Protein AF-A0AA39K7P6-F1 (afdb_monomer)

pLDDT: mean 87.48, std 12.46, range [40.81, 97.88]

Mean predicted aligned error: 7.2 Å

Radius of gyration: 25.95 Å; Cα contacts (8 Å, |Δi|>4): 307; chains: 1; bounding box: 63×30×86 Å

Sequence (281 aa):
MDEHLTAIRGPVTYSQIYHFLRQEYWHHMYLFADTHPLSDAQWKAANRMAVDAYFDVTMSRTSTVAHSAAELEAMMKSLSQAEKMDAPEVAAAVLRSLLFNQFLNYHGQRSARTNRGESVFGDDPDQAQCTLIFKLFSPFLFYAPVVHLDILNKYWVDGLATKDQWVTLIERCTGEWSEHTIYATILLNANVAFLAIPSVDESVERYRGSMTQVLSILSVVSSLGSILVGLLMGRYHRTKKHIPVEDINVYLKSHYSDDSRWGFEWLAIIYSIPYALLMWA

Organism: NCBI:txid47425

Structure (mmCIF, N/CA/C/O backbone):
data_AF-A0AA39K7P6-F1
#
_entry.id   AF-A0AA39K7P6-F1
#
loop_
_atom_site.group_PDB
_atom_site.id
_atom_site.type_symbol
_atom_site.label_atom_id
_atom_site.label_alt_id
_atom_site.label_comp_id
_atom_site.label_asym_id
_atom_site.label_entity_id
_atom_site.label_seq_id
_atom_site.pdbx_PDB_ins_code
_atom_site.Cartn_x
_atom_site.Cartn_y
_atom_site.Cartn_z
_atom_site.occupancy
_atom_site.B_iso_or_equiv
_atom_site.auth_seq_id
_atom_site.auth_comp_id
_atom_site.auth_asym_id
_atom_site.auth_atom_id
_atom_site.pdbx_PDB_model_num
ATOM 1 N N . MET A 1 1 ? -23.335 8.883 7.124 1.00 41.78 1 MET A N 1
ATOM 2 C CA . MET A 1 1 ? -23.811 7.497 6.914 1.00 41.78 1 MET A CA 1
ATOM 3 C C . MET A 1 1 ? -23.466 7.020 5.508 1.00 41.78 1 MET A C 1
ATOM 5 O O . MET A 1 1 ? -22.859 5.967 5.394 1.00 41.78 1 MET A O 1
ATOM 9 N N . ASP A 1 2 ? -23.748 7.815 4.471 1.00 40.81 2 ASP A N 1
ATOM 10 C CA . ASP A 1 2 ? -23.561 7.408 3.067 1.00 40.81 2 ASP A CA 1
ATOM 11 C C . ASP A 1 2 ? -22.123 7.033 2.676 1.00 40.81 2 ASP A C 1
ATOM 13 O O . ASP A 1 2 ? -21.936 6.049 1.973 1.00 40.81 2 ASP A O 1
ATOM 17 N N . GLU A 1 3 ? -21.094 7.719 3.182 1.00 49.06 3 GLU A N 1
ATOM 18 C CA . GLU A 1 3 ? -19.704 7.425 2.793 1.00 49.06 3 GLU A CA 1
ATOM 19 C C . GLU A 1 3 ? -19.212 6.061 3.322 1.00 49.06 3 GLU A C 1
ATOM 21 O O . GLU A 1 3 ? -18.606 5.292 2.581 1.00 49.06 3 GLU A O 1
ATOM 26 N N . HIS A 1 4 ? -19.572 5.686 4.558 1.00 48.06 4 HIS A N 1
ATOM 27 C CA . HIS A 1 4 ? -19.228 4.377 5.138 1.00 48.06 4 HIS A CA 1
ATOM 28 C C . HIS A 1 4 ? -20.056 3.221 4.565 1.00 48.06 4 HIS A C 1
ATOM 30 O O . HIS A 1 4 ? -19.583 2.087 4.536 1.00 48.06 4 HIS A O 1
ATOM 36 N N . LEU A 1 5 ? -21.270 3.495 4.077 1.00 53.09 5 LEU A N 1
ATOM 37 C CA . LEU A 1 5 ? -22.108 2.486 3.426 1.00 53.09 5 LEU A CA 1
ATOM 38 C C . LEU A 1 5 ? -21.586 2.106 2.036 1.00 53.09 5 LEU A C 1
ATOM 40 O O . LEU A 1 5 ? -21.808 0.977 1.617 1.00 53.09 5 LEU A O 1
ATOM 44 N N . THR A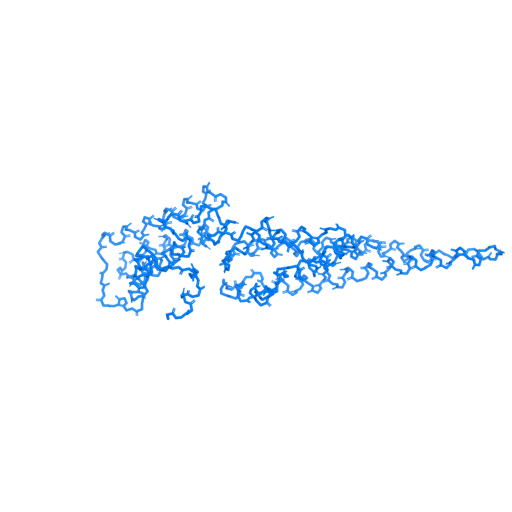 1 6 ? -20.829 2.981 1.359 1.00 57.19 6 THR A N 1
ATOM 45 C CA . THR A 1 6 ? -20.176 2.620 0.083 1.00 57.19 6 THR A CA 1
ATOM 46 C C . THR A 1 6 ? -19.088 1.553 0.229 1.00 57.19 6 THR A C 1
ATOM 48 O O . THR A 1 6 ? -18.762 0.884 -0.750 1.00 57.19 6 THR A O 1
ATOM 51 N N . ALA A 1 7 ? -18.548 1.360 1.440 1.00 61.25 7 ALA A N 1
ATOM 52 C CA . ALA A 1 7 ? -17.561 0.319 1.725 1.00 61.25 7 ALA A CA 1
ATOM 53 C C . ALA A 1 7 ? -18.186 -1.085 1.845 1.00 61.25 7 ALA A C 1
ATOM 55 O O . ALA A 1 7 ? -17.473 -2.086 1.775 1.00 61.25 7 ALA A O 1
ATOM 56 N N . ILE A 1 8 ? -19.510 -1.181 2.010 1.00 70.38 8 ILE A N 1
ATOM 57 C CA . ILE A 1 8 ? -20.233 -2.454 1.987 1.00 70.38 8 ILE A CA 1
ATOM 58 C C . ILE A 1 8 ? -20.860 -2.632 0.606 1.00 70.38 8 ILE A C 1
ATOM 60 O O . ILE A 1 8 ? -21.596 -1.770 0.130 1.00 70.38 8 ILE A O 1
ATOM 64 N N . ARG A 1 9 ? -20.625 -3.787 -0.023 1.00 71.56 9 ARG A N 1
ATOM 65 C CA . ARG A 1 9 ? -21.377 -4.212 -1.209 1.00 71.56 9 ARG A CA 1
ATOM 66 C C . ARG A 1 9 ? -22.286 -5.380 -0.845 1.00 71.56 9 ARG A C 1
ATOM 68 O O . ARG A 1 9 ? -21.902 -6.270 -0.090 1.00 71.56 9 ARG A O 1
ATOM 75 N N . GLY A 1 10 ? -23.482 -5.391 -1.426 1.00 73.44 10 GLY A N 1
ATOM 76 C CA . GLY A 1 10 ? -24.454 -6.465 -1.234 1.00 73.44 10 GLY A CA 1
ATOM 77 C C . GLY A 1 10 ? -25.384 -6.274 -0.025 1.00 73.44 10 GLY A C 1
ATOM 78 O O . GLY A 1 10 ? -25.466 -5.182 0.540 1.00 73.44 10 GLY A O 1
ATOM 79 N N . PRO A 1 11 ? -26.161 -7.313 0.331 1.00 74.94 11 PRO A N 1
ATOM 80 C CA . PRO A 1 11 ? -27.177 -7.222 1.373 1.00 74.94 11 PRO A CA 1
ATOM 81 C C . PRO A 1 11 ? -26.545 -7.089 2.761 1.00 74.94 11 PRO A C 1
ATOM 83 O O . PRO A 1 11 ? -25.721 -7.910 3.168 1.00 74.94 11 PRO A O 1
ATOM 86 N N . VAL A 1 12 ? -26.987 -6.078 3.508 1.00 80.50 12 VAL A N 1
ATOM 87 C CA . VAL A 1 12 ? -26.488 -5.800 4.856 1.00 80.50 12 VAL A CA 1
ATOM 88 C C . VAL A 1 12 ? -26.964 -6.878 5.837 1.00 80.50 12 VAL A C 1
ATOM 90 O O . VAL A 1 12 ? -28.166 -7.098 5.997 1.00 80.50 12 VAL A O 1
ATOM 93 N N . THR A 1 13 ? -26.032 -7.546 6.520 1.00 84.12 13 THR A N 1
ATOM 94 C CA . THR A 1 13 ? -26.349 -8.584 7.520 1.00 84.12 13 THR A CA 1
ATOM 95 C C . THR A 1 13 ? -26.440 -8.016 8.940 1.00 84.12 13 THR A C 1
ATOM 97 O O . THR A 1 13 ? -25.820 -7.004 9.264 1.00 84.12 13 THR A O 1
ATOM 100 N N . TYR A 1 14 ? -27.151 -8.701 9.847 1.00 87.75 14 TYR A N 1
ATOM 101 C CA . TYR A 1 14 ? -27.211 -8.302 11.265 1.00 87.75 14 TYR A CA 1
ATOM 102 C C . TYR A 1 14 ? -25.829 -8.206 11.926 1.00 87.75 14 TYR A C 1
ATOM 104 O O . TYR A 1 14 ? -25.604 -7.332 12.760 1.00 87.75 14 TYR A O 1
ATOM 112 N N . SER A 1 15 ? -24.890 -9.075 11.537 1.00 86.75 15 SER A N 1
ATOM 113 C CA . SER A 1 15 ? -23.510 -9.019 12.027 1.00 86.75 15 SER A CA 1
ATOM 114 C C . SER A 1 15 ? -22.800 -7.742 11.563 1.00 86.75 15 SER A C 1
ATOM 116 O O . SER A 1 15 ? -22.163 -7.078 12.376 1.00 86.75 15 SER A O 1
ATOM 118 N N . GLN A 1 16 ? -22.972 -7.331 10.302 1.00 85.56 16 GLN A N 1
ATOM 119 C CA . GLN A 1 16 ? -22.404 -6.073 9.794 1.00 85.56 16 GLN A CA 1
ATOM 120 C C . GLN A 1 16 ? -22.958 -4.861 10.536 1.00 85.56 16 GLN A C 1
ATOM 122 O O . GLN A 1 16 ? -22.185 -4.000 10.949 1.00 85.56 16 GLN A O 1
ATOM 127 N N . ILE A 1 17 ? -24.274 -4.828 10.767 1.00 88.75 17 ILE A N 1
ATOM 128 C CA . ILE A 1 17 ? -24.920 -3.762 11.546 1.00 88.75 17 ILE A CA 1
ATOM 129 C C . ILE A 1 17 ? -24.341 -3.723 12.960 1.00 88.75 17 ILE A C 1
ATOM 131 O O . ILE A 1 17 ? -24.011 -2.650 13.455 1.00 88.75 17 ILE A O 1
ATOM 135 N N . TYR A 1 18 ? -24.164 -4.881 13.602 1.00 91.19 18 TYR A N 1
ATOM 136 C CA . TYR A 1 18 ? -23.547 -4.960 14.924 1.00 91.19 18 TYR A CA 1
ATOM 137 C C . TYR A 1 18 ? -22.122 -4.384 14.937 1.00 91.19 18 TYR A C 1
ATOM 139 O O . TYR A 1 18 ? -21.810 -3.559 15.795 1.00 91.19 18 TYR A O 1
ATOM 147 N N . HIS A 1 19 ? -21.264 -4.775 13.988 1.00 91.00 19 HIS A N 1
ATOM 148 C CA . HIS A 1 19 ? -19.891 -4.265 13.907 1.00 91.00 19 HIS A CA 1
ATOM 149 C C . HIS A 1 19 ? -19.845 -2.758 13.625 1.00 91.00 19 HIS A C 1
ATOM 151 O O . HIS A 1 19 ? -19.079 -2.048 14.277 1.00 91.00 19 HIS A O 1
ATOM 157 N N . PHE A 1 20 ? -20.709 -2.271 12.731 1.00 90.56 20 PHE A N 1
ATOM 158 C CA . PHE A 1 20 ? -20.852 -0.848 12.431 1.00 90.56 20 PHE A CA 1
ATOM 159 C C . PHE A 1 20 ? -21.287 -0.049 13.664 1.00 90.56 20 PHE A C 1
ATOM 161 O O . PHE A 1 20 ? -20.590 0.868 14.089 1.00 90.56 20 PHE A O 1
ATOM 168 N N . LEU A 1 21 ? -22.390 -0.444 14.310 1.00 93.38 21 LEU A N 1
ATOM 169 C CA . LEU A 1 21 ? -22.898 0.233 15.507 1.00 93.38 21 LEU A CA 1
ATOM 170 C C . LEU A 1 21 ? -21.887 0.206 16.653 1.00 93.38 21 LEU A C 1
ATOM 172 O O . LEU A 1 21 ? -21.771 1.176 17.399 1.00 93.38 21 LEU A O 1
ATOM 176 N N . ARG A 1 22 ? -21.130 -0.886 16.792 1.00 93.94 22 ARG A N 1
ATOM 177 C CA . ARG A 1 22 ? -20.068 -0.981 17.794 1.00 93.94 22 ARG A CA 1
ATOM 178 C C . ARG A 1 22 ? -18.961 0.036 17.527 1.00 93.94 22 ARG A C 1
ATOM 180 O O . ARG A 1 22 ? -18.490 0.657 18.473 1.00 93.94 22 ARG A O 1
ATOM 187 N N . GLN A 1 23 ? -18.544 0.219 16.277 1.00 93.75 23 GLN A N 1
ATOM 188 C CA . GLN A 1 23 ? -17.561 1.242 15.922 1.00 93.75 23 GLN A CA 1
ATOM 189 C C . GLN A 1 23 ? -18.116 2.663 16.108 1.00 93.75 23 GLN A C 1
ATOM 191 O O . GLN A 1 23 ? -17.409 3.516 16.646 1.00 93.75 23 GLN A O 1
ATOM 196 N N . GLU A 1 24 ? -19.370 2.917 15.730 1.00 93.00 24 GLU A N 1
ATOM 197 C CA . GLU A 1 24 ? -20.026 4.219 15.920 1.00 93.00 24 GLU A CA 1
ATOM 198 C C . GLU A 1 24 ? -20.225 4.568 17.401 1.00 93.00 24 GLU A C 1
ATOM 200 O O . GLU A 1 24 ? -20.051 5.721 17.792 1.00 93.00 24 GLU A O 1
ATOM 205 N N . TYR A 1 25 ? -20.482 3.577 18.259 1.00 94.56 25 TYR A N 1
ATOM 206 C CA . TYR A 1 25 ? -20.499 3.772 19.710 1.00 94.56 25 TYR A CA 1
ATOM 207 C C . TYR A 1 25 ? -19.169 4.353 20.213 1.00 94.56 25 TYR A C 1
ATOM 209 O O . TYR A 1 25 ? -19.159 5.359 20.921 1.00 94.56 25 TYR A O 1
ATOM 217 N N . TRP A 1 26 ? -18.034 3.780 19.802 1.00 95.31 26 TRP A N 1
ATOM 218 C CA . TRP A 1 26 ? -16.719 4.304 20.190 1.00 95.31 26 TRP A CA 1
ATOM 219 C C . TRP A 1 26 ? -16.378 5.622 19.498 1.00 95.31 26 TRP A C 1
ATOM 221 O O . TRP A 1 26 ? -15.655 6.436 20.065 1.00 95.31 26 TRP A O 1
ATOM 231 N N . HIS A 1 27 ? -16.928 5.879 18.311 1.00 94.25 27 HIS A N 1
ATOM 232 C CA . HIS A 1 27 ? -16.826 7.196 17.695 1.00 94.25 27 HIS A CA 1
ATOM 233 C C . HIS A 1 27 ? -17.528 8.271 18.527 1.00 94.25 27 HIS A C 1
ATOM 235 O O . HIS A 1 27 ? -16.950 9.328 18.768 1.00 94.25 27 HIS A O 1
ATOM 241 N N . HIS A 1 28 ? -18.729 7.976 19.021 1.00 94.00 28 HIS A N 1
ATOM 242 C CA . HIS A 1 28 ? -19.453 8.859 19.923 1.00 94.00 28 HIS A CA 1
ATOM 243 C C . HIS A 1 28 ? -18.688 9.071 21.239 1.00 94.00 28 HIS A C 1
ATOM 245 O O . HIS A 1 28 ? -18.491 10.213 21.640 1.00 94.00 28 HIS A O 1
ATOM 251 N N . MET A 1 29 ? -18.172 8.002 21.861 1.00 93.75 29 MET A N 1
ATOM 252 C CA . MET A 1 29 ? -17.339 8.112 23.072 1.00 93.75 29 MET A CA 1
ATOM 253 C C . MET A 1 29 ? -16.081 8.959 22.849 1.00 93.75 29 MET A C 1
ATOM 255 O O . MET A 1 29 ? -15.679 9.695 23.738 1.00 93.75 29 MET A O 1
ATOM 259 N N . TYR A 1 30 ? -15.477 8.898 21.660 1.00 93.88 30 TYR A N 1
ATOM 260 C CA . TYR A 1 30 ? -14.336 9.743 21.311 1.00 93.88 30 TYR A CA 1
ATOM 261 C C . TYR A 1 30 ? -14.714 11.229 21.213 1.00 93.88 30 TYR A C 1
ATOM 263 O O . TYR A 1 30 ? -13.969 12.081 21.685 1.00 93.88 30 TYR A O 1
ATOM 271 N N . LEU A 1 31 ? -15.866 11.549 20.613 1.00 93.06 31 LEU A N 1
ATOM 272 C CA . LEU A 1 31 ? -16.323 12.933 20.439 1.00 93.06 31 LEU A CA 1
ATOM 273 C C . LEU A 1 31 ? -16.873 13.562 21.729 1.00 93.06 31 LEU A C 1
ATOM 275 O O . LEU A 1 31 ? -16.815 14.778 21.881 1.00 93.06 31 LEU A O 1
ATOM 279 N N . PHE A 1 32 ? -17.418 12.749 22.638 1.00 91.88 32 PHE A N 1
ATOM 280 C CA . PHE A 1 32 ? -18.106 13.196 23.855 1.00 91.88 32 PHE A CA 1
ATOM 281 C C . PHE A 1 32 ? -17.535 12.534 25.116 1.00 91.88 32 PHE A C 1
ATOM 283 O O . PHE A 1 32 ? -18.279 12.128 26.011 1.00 91.88 32 PHE A O 1
ATOM 290 N N . ALA A 1 33 ? -16.212 12.415 25.187 1.00 85.75 33 ALA A N 1
ATOM 291 C CA . ALA A 1 33 ? -15.498 11.691 26.237 1.00 85.75 33 ALA A CA 1
ATOM 292 C C . ALA A 1 33 ? -15.812 12.178 27.663 1.00 85.75 33 ALA A C 1
ATOM 294 O O . ALA A 1 33 ? -15.990 11.359 28.563 1.00 85.75 33 ALA A O 1
ATOM 295 N N . ASP A 1 34 ? -16.021 13.487 27.839 1.00 81.62 34 ASP A N 1
ATOM 296 C CA . ASP A 1 34 ? -16.348 14.121 29.129 1.00 81.62 34 ASP A CA 1
ATOM 297 C C . ASP A 1 34 ? -17.629 13.583 29.785 1.00 81.62 34 ASP A C 1
ATOM 299 O O . ASP A 1 34 ? -17.896 13.830 30.961 1.00 81.62 34 ASP A O 1
ATOM 303 N N . THR A 1 35 ? -18.465 12.880 29.021 1.00 80.62 35 THR A N 1
ATOM 304 C CA . THR A 1 35 ? -19.775 12.426 29.489 1.00 80.62 35 THR A CA 1
ATOM 305 C C . THR A 1 35 ? -19.778 10.995 30.028 1.00 80.62 35 THR A C 1
ATOM 307 O O . THR A 1 35 ? -20.745 10.620 30.689 1.00 80.62 35 THR A O 1
ATOM 310 N N . HIS A 1 36 ? -18.732 10.195 29.771 1.00 82.12 36 HIS A N 1
ATOM 311 C CA . HIS A 1 36 ? -18.730 8.759 30.081 1.00 82.12 36 HIS A CA 1
ATOM 312 C C . HIS A 1 36 ? -17.342 8.249 30.517 1.00 82.12 36 HIS A C 1
ATOM 314 O O . HIS A 1 36 ? -16.507 7.952 29.659 1.00 82.12 36 HIS A O 1
ATOM 320 N N . PRO A 1 37 ? -17.094 8.059 31.828 1.00 88.12 37 PRO A N 1
ATOM 321 C CA . PRO A 1 37 ? -15.894 7.367 32.286 1.00 88.12 37 PRO A CA 1
ATOM 322 C C . PRO A 1 37 ? -15.921 5.895 31.851 1.00 88.12 37 PRO A C 1
ATOM 324 O O . PRO A 1 37 ? -16.985 5.269 31.774 1.00 88.12 37 PRO A O 1
ATOM 327 N N . LEU A 1 38 ? -14.746 5.326 31.581 1.00 92.94 38 LEU A N 1
ATOM 328 C CA . LEU A 1 38 ? -14.627 3.920 31.197 1.00 92.94 38 LEU A CA 1
ATOM 329 C C . LEU A 1 38 ? -14.480 3.024 32.424 1.00 92.94 38 LEU A C 1
ATOM 331 O O . LEU A 1 38 ? -13.721 3.301 33.345 1.00 92.94 38 LEU A O 1
ATOM 335 N N . SER A 1 39 ? -15.180 1.895 32.400 1.00 93.94 39 SER A N 1
ATOM 336 C CA . SER A 1 39 ? -14.983 0.820 33.374 1.00 93.94 39 SER A CA 1
ATOM 337 C C . SER A 1 39 ? -13.641 0.107 33.173 1.00 93.94 39 SER A C 1
ATOM 339 O O . SER A 1 39 ? -13.141 0.006 32.049 1.00 93.94 39 SER A O 1
ATOM 341 N N . ASP A 1 40 ? -13.117 -0.519 34.230 1.00 94.56 40 ASP A N 1
ATOM 342 C CA . ASP A 1 40 ? -11.907 -1.361 34.172 1.00 94.56 40 ASP A CA 1
ATOM 343 C C . ASP A 1 40 ? -11.987 -2.436 33.075 1.00 94.56 40 ASP A C 1
ATOM 345 O O . ASP A 1 40 ? -11.008 -2.765 32.402 1.00 94.56 40 ASP A O 1
ATOM 349 N N . ALA A 1 41 ? -13.185 -2.987 32.854 1.00 95.44 41 ALA A N 1
ATOM 350 C CA . ALA A 1 41 ? -13.423 -3.973 31.808 1.00 95.44 41 ALA A CA 1
ATOM 351 C C . ALA A 1 41 ? -13.237 -3.382 30.399 1.00 95.44 41 ALA A C 1
ATOM 353 O O . ALA A 1 41 ? -12.713 -4.065 29.515 1.00 95.44 41 ALA A O 1
ATOM 354 N N . GLN A 1 42 ? -13.638 -2.126 30.184 1.00 94.75 42 GLN A N 1
ATOM 355 C CA . GLN A 1 42 ? -13.460 -1.422 28.913 1.00 94.75 42 GLN A CA 1
ATOM 356 C C . GLN A 1 42 ? -11.993 -1.060 28.672 1.00 94.75 42 GLN A C 1
ATOM 358 O O . GLN A 1 42 ? -11.492 -1.319 27.577 1.00 94.75 42 GLN A O 1
ATOM 363 N N . TRP A 1 43 ? -11.281 -0.568 29.691 1.00 96.25 43 TRP 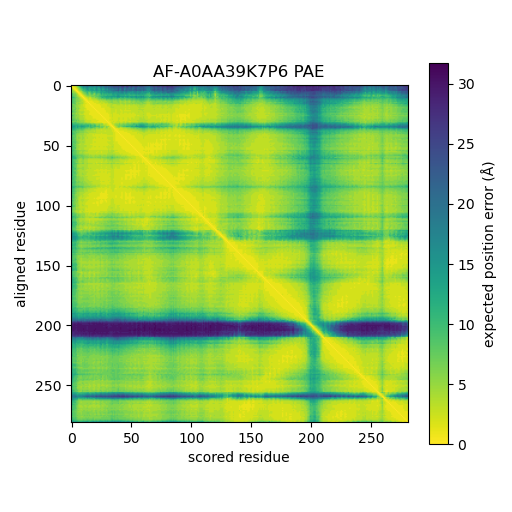A N 1
ATOM 364 C CA . TRP A 1 43 ? -9.833 -0.336 29.616 1.00 96.25 43 TRP A CA 1
ATOM 365 C C . TRP A 1 43 ? -9.070 -1.615 29.271 1.00 96.25 43 TRP A C 1
ATOM 367 O O . TRP A 1 43 ? -8.271 -1.650 28.330 1.00 96.25 43 TRP A O 1
ATOM 377 N N . LYS A 1 44 ? -9.387 -2.720 29.954 1.00 96.19 44 LYS A N 1
ATOM 378 C CA . LYS A 1 44 ? -8.801 -4.033 29.662 1.00 96.19 44 LYS A CA 1
ATOM 379 C C . LYS A 1 44 ? -9.109 -4.505 28.239 1.00 96.19 44 LYS A C 1
ATOM 381 O O . LYS A 1 44 ? -8.244 -5.098 27.595 1.00 96.19 44 LYS A O 1
ATOM 386 N N . ALA A 1 45 ? -10.319 -4.256 27.738 1.00 94.62 45 ALA A N 1
ATOM 387 C CA . ALA A 1 45 ? -10.696 -4.607 26.372 1.00 94.62 45 ALA A CA 1
ATOM 388 C C . ALA A 1 45 ? -9.927 -3.783 25.323 1.00 94.62 45 ALA A C 1
ATOM 390 O O . ALA A 1 45 ? -9.488 -4.358 24.327 1.00 94.62 45 ALA A O 1
ATOM 391 N N . ALA A 1 46 ? -9.724 -2.481 25.556 1.00 96.12 46 ALA A N 1
ATOM 392 C CA . ALA A 1 46 ? -8.920 -1.614 24.690 1.00 96.12 46 ALA A CA 1
ATOM 393 C C . ALA A 1 46 ? -7.465 -2.092 24.610 1.00 96.12 46 ALA A C 1
ATOM 395 O O . ALA A 1 46 ? -6.954 -2.343 23.517 1.00 96.12 46 ALA A O 1
ATOM 396 N N . ASN A 1 47 ? -6.837 -2.306 25.771 1.00 96.75 47 ASN A N 1
ATOM 397 C CA . ASN A 1 47 ? -5.472 -2.822 25.867 1.00 96.75 47 ASN A CA 1
ATOM 398 C C . ASN A 1 47 ? -5.328 -4.180 25.166 1.00 96.75 47 ASN A C 1
ATOM 400 O O . 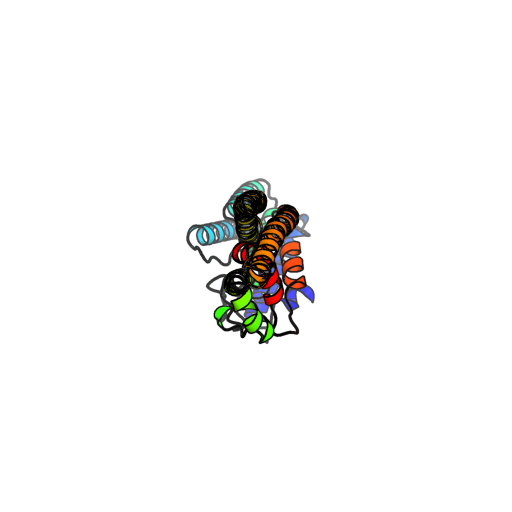ASN A 1 47 ? -4.414 -4.371 24.367 1.00 96.75 47 ASN A O 1
ATOM 404 N N . ARG A 1 48 ? -6.261 -5.112 25.407 1.00 96.81 48 ARG A N 1
ATOM 405 C CA . ARG A 1 48 ? -6.248 -6.427 24.755 1.00 96.81 48 ARG A CA 1
ATOM 406 C C . ARG A 1 48 ? -6.342 -6.316 23.234 1.00 96.81 48 ARG A C 1
ATOM 408 O O . ARG A 1 48 ? -5.570 -6.967 22.548 1.00 96.81 48 ARG A O 1
ATOM 415 N N . MET A 1 49 ? -7.249 -5.492 22.710 1.00 96.81 49 MET A N 1
ATOM 416 C CA . MET A 1 49 ? -7.426 -5.354 21.261 1.00 96.81 49 MET A CA 1
ATOM 417 C C . MET A 1 49 ? -6.182 -4.775 20.578 1.00 96.81 49 MET A C 1
ATOM 419 O O . MET A 1 49 ? -5.816 -5.233 19.499 1.00 96.81 49 MET A O 1
ATOM 423 N N . ALA A 1 50 ? -5.512 -3.808 21.212 1.00 97.56 50 ALA A N 1
ATOM 424 C CA . ALA A 1 50 ? -4.257 -3.259 20.703 1.00 97.56 50 ALA A CA 1
ATOM 425 C C . ALA A 1 50 ? -3.128 -4.307 20.703 1.00 97.56 50 ALA A C 1
ATOM 427 O O . ALA A 1 50 ? -2.399 -4.421 19.719 1.00 97.56 50 ALA A O 1
ATOM 428 N N . VAL A 1 51 ? -3.025 -5.109 21.769 1.00 97.62 51 VAL A N 1
ATOM 429 C CA . VAL A 1 51 ? -2.058 -6.216 21.866 1.00 97.62 51 VAL A CA 1
ATOM 430 C C . VAL A 1 51 ? -2.329 -7.286 20.808 1.00 97.62 51 VAL A C 1
ATOM 432 O O . VAL A 1 51 ? -1.403 -7.689 20.108 1.00 97.62 51 VAL A O 1
ATOM 435 N N . ASP A 1 52 ? -3.583 -7.716 20.655 1.00 96.31 52 ASP A N 1
ATOM 436 C CA . ASP A 1 52 ? -3.977 -8.723 19.664 1.00 96.31 52 ASP A CA 1
ATOM 437 C C . ASP A 1 52 ? -3.644 -8.238 18.238 1.00 96.31 52 ASP A C 1
ATOM 439 O O . ASP A 1 52 ? -3.066 -8.985 17.449 1.00 96.31 52 ASP A O 1
ATOM 443 N N . ALA A 1 53 ? -3.918 -6.964 17.927 1.00 96.62 53 ALA A N 1
ATOM 444 C CA . ALA A 1 53 ? -3.564 -6.357 16.643 1.00 96.62 53 ALA A CA 1
ATOM 445 C C . ALA A 1 53 ? -2.041 -6.291 16.420 1.00 96.62 53 ALA A C 1
ATOM 447 O O . ALA A 1 53 ? -1.565 -6.590 15.327 1.00 96.62 53 ALA A O 1
ATOM 448 N N . TYR A 1 54 ? -1.263 -5.930 17.447 1.00 97.31 54 TYR A N 1
ATOM 449 C CA . TYR A 1 54 ? 0.202 -5.904 17.367 1.00 97.31 54 TYR A CA 1
ATOM 450 C C . TYR A 1 54 ? 0.778 -7.296 17.092 1.00 97.31 54 TYR A C 1
ATOM 452 O O . TYR A 1 54 ? 1.659 -7.460 16.242 1.00 97.31 54 TYR A O 1
ATOM 460 N N . PHE A 1 55 ? 0.266 -8.315 17.784 1.00 96.19 55 PHE A N 1
ATOM 461 C CA . PHE A 1 55 ? 0.669 -9.696 17.545 1.00 96.19 55 PHE A CA 1
ATOM 462 C C . PHE A 1 55 ? 0.300 -10.162 16.139 1.00 96.19 55 PHE A C 1
ATOM 464 O O . PHE A 1 55 ? 1.128 -10.794 15.492 1.00 96.19 55 PHE A O 1
ATOM 471 N N . ASP A 1 56 ? -0.886 -9.818 15.635 1.00 94.88 56 ASP A N 1
ATOM 472 C CA . ASP A 1 56 ? -1.270 -10.177 14.269 1.00 94.88 56 ASP A CA 1
ATOM 473 C C . ASP A 1 56 ? -0.313 -9.567 13.232 1.00 94.88 56 ASP A C 1
ATOM 475 O O . ASP A 1 56 ? 0.233 -10.290 12.403 1.00 94.88 56 ASP A O 1
ATOM 479 N N . VAL A 1 57 ? 0.002 -8.271 13.335 1.00 93.94 57 VAL A N 1
ATOM 480 C CA . VAL A 1 57 ? 0.937 -7.597 12.410 1.00 93.94 57 VAL A CA 1
ATOM 481 C C . VAL A 1 57 ? 2.349 -8.183 12.477 1.00 93.94 57 VAL A C 1
ATOM 483 O O . VAL A 1 57 ? 3.024 -8.301 11.455 1.00 93.94 57 VAL A O 1
ATOM 486 N N . THR A 1 58 ? 2.824 -8.548 13.668 1.00 94.50 58 THR A N 1
ATOM 487 C CA . THR A 1 58 ? 4.190 -9.072 13.843 1.00 94.50 58 THR A CA 1
ATOM 488 C C . THR A 1 58 ? 4.325 -10.545 13.463 1.00 94.50 58 THR A C 1
ATOM 490 O O . THR A 1 58 ? 5.390 -10.958 13.004 1.00 94.50 58 THR A O 1
ATOM 493 N N . MET A 1 59 ? 3.263 -11.337 13.626 1.00 94.75 59 MET A N 1
ATOM 494 C CA . MET A 1 59 ? 3.277 -12.779 13.364 1.00 94.75 59 MET A CA 1
ATOM 495 C C . MET A 1 59 ? 2.771 -13.136 11.962 1.00 94.75 59 MET A C 1
ATOM 497 O O . MET A 1 59 ? 3.147 -14.182 11.428 1.00 94.75 59 MET A O 1
ATOM 501 N N . SER A 1 60 ? 1.949 -12.284 11.344 1.00 92.19 60 SER A N 1
ATOM 502 C CA . SER A 1 60 ? 1.335 -12.525 10.038 1.00 92.19 60 SER A CA 1
ATOM 503 C C . SER A 1 60 ? 1.827 -11.536 8.984 1.00 92.19 60 SER A C 1
ATOM 505 O O . SER A 1 60 ? 1.561 -10.337 9.036 1.00 92.19 60 SER A O 1
ATOM 507 N N . ARG A 1 61 ? 2.476 -12.056 7.934 1.00 86.50 61 ARG A N 1
ATOM 508 C CA . ARG A 1 61 ? 2.903 -11.253 6.768 1.00 86.50 61 ARG A CA 1
ATOM 509 C C . ARG A 1 61 ? 1.731 -10.647 5.993 1.00 86.50 61 ARG A C 1
ATOM 511 O O . ARG A 1 61 ? 1.910 -9.684 5.253 1.00 86.50 61 ARG A O 1
ATOM 518 N N . THR A 1 62 ? 0.552 -11.240 6.131 1.00 88.56 62 THR A N 1
ATOM 519 C CA . THR A 1 62 ? -0.659 -10.910 5.377 1.00 88.56 62 THR A CA 1
ATOM 520 C C . THR A 1 62 ? -1.761 -10.346 6.270 1.00 88.56 62 THR A C 1
ATOM 522 O O . THR A 1 62 ? -2.926 -10.369 5.869 1.00 88.56 62 THR A O 1
ATOM 525 N N . SER A 1 63 ? -1.396 -9.844 7.458 1.00 92.50 63 SER A N 1
ATOM 526 C CA . SER A 1 63 ? -2.314 -9.207 8.406 1.00 92.50 63 SER A CA 1
ATOM 527 C C . SER A 1 63 ? -3.214 -8.180 7.717 1.00 92.50 63 SER A C 1
ATOM 529 O O . SER A 1 63 ? -2.773 -7.404 6.861 1.00 92.50 63 SER A O 1
ATOM 531 N N . THR A 1 64 ? -4.488 -8.182 8.102 1.00 92.06 64 THR A N 1
ATOM 532 C CA . THR A 1 64 ? -5.502 -7.236 7.621 1.00 92.06 64 THR A CA 1
ATOM 533 C C . THR A 1 64 ? -5.549 -5.948 8.449 1.00 92.06 64 THR A C 1
ATOM 535 O O . THR A 1 64 ? -6.320 -5.037 8.132 1.00 92.06 64 THR A O 1
ATOM 538 N N . VAL A 1 65 ? -4.747 -5.856 9.515 1.00 93.06 65 VAL A N 1
ATOM 539 C CA . VAL A 1 65 ? -4.661 -4.677 10.380 1.00 93.06 65 VAL A CA 1
ATOM 540 C C . VAL A 1 65 ? -4.046 -3.512 9.599 1.00 93.06 65 VAL A C 1
ATOM 542 O O . VAL A 1 65 ? -3.005 -3.641 8.960 1.00 93.06 65 VAL A O 1
ATOM 545 N N . ALA A 1 66 ? -4.706 -2.351 9.636 1.00 89.38 66 ALA A N 1
ATOM 546 C CA . ALA A 1 66 ? -4.303 -1.182 8.847 1.00 89.38 66 ALA A CA 1
ATOM 547 C C . ALA A 1 66 ? -3.109 -0.398 9.423 1.00 89.38 66 ALA A C 1
ATOM 549 O O . ALA A 1 66 ? -2.550 0.447 8.723 1.00 89.38 66 ALA A O 1
ATOM 550 N N . HIS A 1 67 ? -2.740 -0.668 10.676 1.00 90.75 67 HIS A N 1
ATOM 551 C CA . HIS A 1 67 ? -1.696 0.043 11.417 1.00 90.75 67 HIS A CA 1
ATOM 552 C C . HIS A 1 67 ? -0.377 -0.717 11.394 1.00 90.75 67 HIS A C 1
ATOM 554 O O . HIS A 1 67 ? -0.356 -1.945 11.481 1.00 90.75 67 HIS A O 1
ATOM 560 N N . SER A 1 68 ? 0.722 0.027 11.346 1.00 90.69 68 SER A N 1
ATOM 561 C CA . SER A 1 68 ? 2.065 -0.528 11.505 1.00 90.69 68 SER A CA 1
ATOM 562 C C . SER A 1 68 ? 2.302 -1.044 12.928 1.00 90.69 68 SER A C 1
ATOM 564 O O . SER A 1 68 ? 1.683 -0.586 13.892 1.00 90.69 68 SER A O 1
ATOM 566 N N . ALA A 1 69 ? 3.278 -1.941 13.097 1.00 93.00 69 ALA A N 1
ATOM 567 C CA . ALA A 1 69 ? 3.699 -2.390 14.427 1.00 93.00 69 ALA A CA 1
ATOM 568 C C . ALA A 1 69 ? 4.150 -1.215 15.320 1.00 93.00 69 ALA A C 1
ATOM 570 O O . ALA A 1 69 ? 3.870 -1.207 16.517 1.00 93.00 69 ALA A O 1
ATOM 571 N N . ALA A 1 70 ? 4.794 -0.199 14.733 1.00 92.94 70 ALA A N 1
ATOM 572 C CA . ALA A 1 70 ? 5.231 1.001 15.444 1.00 92.94 70 ALA A CA 1
ATOM 573 C C . ALA A 1 70 ? 4.050 1.887 15.884 1.00 92.94 70 ALA A C 1
ATOM 575 O O . ALA A 1 70 ? 4.045 2.395 17.006 1.00 92.94 70 ALA A O 1
ATOM 576 N N . GLU A 1 71 ? 3.034 2.054 15.030 1.00 93.38 71 GLU A N 1
ATOM 577 C CA . GLU A 1 71 ? 1.802 2.776 15.378 1.00 93.38 71 GLU A CA 1
ATOM 578 C C . GLU A 1 71 ? 1.038 2.044 16.488 1.00 93.38 71 GLU A C 1
ATOM 580 O O . GLU A 1 71 ? 0.597 2.683 17.441 1.00 93.38 71 GLU A O 1
ATOM 585 N N . LEU A 1 72 ? 0.950 0.713 16.432 1.00 96.25 72 LEU A N 1
ATOM 586 C CA . LEU A 1 72 ? 0.305 -0.096 17.472 1.00 96.25 72 LEU A CA 1
ATOM 587 C C . LEU A 1 72 ? 1.060 -0.036 18.807 1.00 96.25 72 LEU A C 1
ATOM 589 O O . LEU A 1 72 ? 0.435 0.110 19.856 1.00 96.25 72 LEU A O 1
ATOM 593 N N . GLU A 1 73 ? 2.394 -0.062 18.789 1.00 96.75 73 GLU A N 1
ATOM 594 C CA . GLU A 1 73 ? 3.203 0.122 19.999 1.00 96.75 73 GLU A CA 1
ATOM 595 C C . GLU A 1 73 ? 2.986 1.518 20.612 1.00 96.75 73 GLU A C 1
ATOM 597 O O . GLU A 1 73 ? 2.862 1.658 21.834 1.00 96.75 73 GLU A O 1
ATOM 602 N N . ALA A 1 74 ? 2.890 2.557 19.775 1.00 96.62 74 ALA A N 1
ATOM 603 C CA . ALA A 1 74 ? 2.550 3.903 20.223 1.00 96.62 74 ALA A CA 1
ATOM 604 C C . ALA A 1 74 ? 1.135 3.957 20.826 1.00 96.62 74 ALA A C 1
ATOM 606 O O . ALA A 1 74 ? 0.968 4.502 21.915 1.00 96.62 74 ALA A O 1
ATOM 607 N N . MET A 1 75 ? 0.142 3.323 20.189 1.00 97.06 75 MET A N 1
ATOM 608 C CA . MET A 1 75 ? -1.222 3.217 20.723 1.00 97.06 75 MET A CA 1
ATOM 609 C C . MET A 1 75 ? -1.250 2.518 22.088 1.00 97.06 75 MET A C 1
ATOM 611 O O . MET A 1 75 ? -1.899 3.013 23.005 1.00 97.06 75 MET A O 1
ATOM 615 N N . MET A 1 76 ? -0.518 1.414 22.264 1.00 97.88 76 MET A N 1
ATOM 616 C CA . MET A 1 76 ? -0.424 0.697 23.545 1.00 97.88 76 MET A CA 1
ATOM 617 C C . MET A 1 76 ? 0.192 1.561 24.655 1.00 97.88 76 MET A C 1
ATOM 619 O O . MET A 1 76 ? -0.296 1.568 25.790 1.00 97.88 76 MET A O 1
ATOM 623 N N . LYS A 1 77 ? 1.245 2.326 24.336 1.00 97.69 77 LYS A N 1
ATOM 624 C CA . LYS A 1 77 ? 1.854 3.285 25.273 1.00 97.69 77 LYS A CA 1
ATOM 625 C C . LYS A 1 77 ? 0.868 4.393 25.648 1.00 97.69 77 LYS A C 1
ATOM 627 O O . LYS A 1 77 ? 0.735 4.707 26.830 1.00 97.69 77 LYS A O 1
ATOM 632 N N . SER A 1 78 ? 0.148 4.941 24.669 1.00 97.44 78 SER A N 1
ATOM 633 C CA . SER A 1 78 ? -0.887 5.954 24.892 1.00 97.44 78 SER A CA 1
ATOM 634 C C . SER A 1 78 ? -2.032 5.428 25.757 1.00 97.44 78 SER A C 1
ATOM 636 O O . SER A 1 78 ? -2.423 6.115 26.694 1.00 97.44 78 SER A O 1
ATOM 638 N N . LEU A 1 79 ? -2.515 4.205 25.515 1.00 97.50 79 LEU A N 1
ATOM 639 C CA . LEU A 1 79 ? -3.544 3.558 26.340 1.00 97.50 79 LEU A CA 1
ATOM 640 C C . LEU A 1 79 ? -3.098 3.411 27.798 1.00 97.50 79 LEU A C 1
ATOM 642 O O . LEU A 1 79 ? -3.831 3.793 28.703 1.00 97.50 79 LEU A O 1
ATOM 646 N N . SER A 1 80 ? -1.869 2.938 28.021 1.00 96.31 80 SER A N 1
ATOM 647 C CA . SER A 1 80 ? -1.314 2.749 29.370 1.00 96.31 80 SER A CA 1
ATOM 648 C C . SER A 1 80 ? -1.206 4.057 30.160 1.00 96.31 80 SER A C 1
ATOM 650 O O . SER A 1 80 ? -1.295 4.061 31.388 1.00 96.31 80 SER A O 1
ATOM 652 N N . GLN A 1 81 ? -0.952 5.173 29.473 1.00 96.81 81 GLN A N 1
ATOM 653 C CA . GLN A 1 81 ? -0.908 6.495 30.093 1.00 96.81 81 GLN A CA 1
ATOM 654 C C . GLN A 1 81 ? -2.317 7.056 30.317 1.00 96.81 81 GLN A C 1
ATOM 656 O O . GLN A 1 81 ? -2.584 7.616 31.378 1.00 96.81 81 GLN A O 1
ATOM 661 N N . ALA A 1 82 ? -3.209 6.876 29.344 1.00 95.31 82 ALA A N 1
ATOM 662 C CA . ALA A 1 82 ? -4.587 7.342 29.402 1.00 95.31 82 ALA A CA 1
ATOM 663 C C . ALA A 1 82 ? -5.386 6.663 30.521 1.00 95.31 82 ALA A C 1
ATOM 665 O O . ALA A 1 82 ? -6.140 7.336 31.210 1.00 95.31 82 ALA A O 1
ATOM 666 N N . GLU A 1 83 ? -5.148 5.375 30.773 1.00 95.44 83 GLU A N 1
ATOM 667 C CA . GLU A 1 83 ? -5.769 4.634 31.879 1.00 95.44 83 GLU A CA 1
ATOM 668 C C . GLU A 1 83 ? -5.407 5.236 33.248 1.00 95.44 83 GLU A C 1
ATOM 670 O O . GLU A 1 83 ? -6.249 5.340 34.132 1.00 95.44 83 GLU A O 1
ATOM 675 N N . LYS A 1 84 ? -4.167 5.716 33.422 1.00 95.12 84 LYS A N 1
ATOM 676 C CA . LYS A 1 84 ? -3.723 6.362 34.674 1.00 95.12 84 LYS A CA 1
ATOM 677 C C . LYS A 1 84 ? -4.296 7.761 34.865 1.00 95.12 84 LYS A C 1
ATOM 679 O O . LYS A 1 84 ? -4.398 8.227 35.995 1.00 95.12 84 LYS A O 1
ATOM 684 N N . MET A 1 85 ? -4.557 8.453 33.760 1.00 93.62 85 MET A N 1
ATOM 685 C CA . MET A 1 85 ? -5.060 9.826 33.745 1.00 93.62 85 MET A CA 1
ATOM 686 C C . MET A 1 85 ? -6.587 9.889 33.648 1.00 93.62 85 MET A C 1
ATOM 688 O O . MET A 1 85 ? -7.123 10.989 33.675 1.00 93.62 85 MET A O 1
ATOM 692 N N . ASP A 1 86 ? -7.249 8.734 33.531 1.00 91.50 86 ASP A N 1
ATOM 693 C CA . ASP A 1 86 ? -8.672 8.598 33.216 1.00 91.50 86 ASP A CA 1
ATOM 694 C C . ASP A 1 86 ? -9.078 9.445 31.996 1.00 91.50 86 ASP A C 1
ATOM 696 O O . ASP A 1 86 ? -9.938 10.316 32.070 1.00 91.50 86 ASP A O 1
ATOM 700 N N . ALA A 1 87 ? -8.393 9.207 30.871 1.00 94.12 87 ALA A N 1
ATOM 701 C CA . ALA A 1 87 ? -8.594 9.898 29.592 1.00 94.12 87 ALA A CA 1
ATOM 702 C C . ALA A 1 87 ? -9.326 8.986 28.577 1.00 94.12 87 ALA A C 1
ATOM 704 O O . ALA A 1 87 ? -8.686 8.380 27.700 1.00 94.12 87 ALA A O 1
ATOM 705 N N . PRO A 1 88 ? -10.656 8.803 28.711 1.00 94.88 88 PRO A N 1
ATOM 706 C CA . PRO A 1 88 ? -11.429 7.822 27.949 1.00 94.88 88 PRO A CA 1
ATOM 707 C C . PRO A 1 88 ? -11.444 8.076 26.433 1.00 94.88 88 PRO A C 1
ATOM 709 O O . PRO A 1 88 ? -11.582 7.126 25.655 1.00 94.88 88 PRO A O 1
ATOM 712 N N . GLU A 1 89 ? -11.223 9.315 25.987 1.00 95.06 89 GLU A N 1
ATOM 713 C CA . GLU A 1 89 ? -11.106 9.695 24.577 1.00 95.06 89 GLU A CA 1
ATOM 714 C C . GLU A 1 89 ? -10.000 8.920 23.854 1.00 95.06 89 GLU A C 1
ATOM 716 O O . GLU A 1 89 ? -10.166 8.536 22.695 1.00 95.06 89 GLU A O 1
ATOM 721 N N . VAL A 1 90 ? -8.885 8.628 24.531 1.00 95.44 90 VAL A N 1
ATOM 722 C CA . VAL A 1 90 ? -7.750 7.920 23.925 1.00 95.44 90 VAL A CA 1
ATOM 723 C C . VAL A 1 90 ? -8.118 6.462 23.666 1.00 95.44 90 VAL A C 1
ATOM 725 O O . VAL A 1 90 ? -7.889 5.946 22.570 1.00 95.44 90 VAL A O 1
ATOM 728 N N . ALA A 1 91 ? -8.740 5.798 24.644 1.00 95.94 91 ALA A N 1
ATOM 729 C CA . ALA A 1 91 ? -9.227 4.433 24.470 1.00 95.94 91 ALA A CA 1
ATOM 730 C C . ALA A 1 91 ? -10.321 4.346 23.409 1.00 95.94 91 ALA A C 1
ATOM 732 O O . ALA A 1 91 ? -10.289 3.442 22.570 1.00 95.94 91 ALA A O 1
ATOM 733 N N . ALA A 1 92 ? -11.242 5.309 23.396 1.00 95.81 92 ALA A N 1
ATOM 734 C CA . ALA A 1 92 ? -12.280 5.389 22.384 1.00 95.81 92 ALA A CA 1
ATOM 735 C C . ALA A 1 92 ? -11.699 5.581 20.975 1.00 95.81 92 ALA A C 1
ATOM 737 O O . ALA A 1 92 ? -12.131 4.897 20.048 1.00 95.81 92 ALA A O 1
ATOM 738 N N . ALA A 1 93 ? -10.676 6.427 20.809 1.00 95.00 93 ALA A N 1
ATOM 739 C CA . ALA A 1 93 ? -9.993 6.623 19.531 1.00 95.00 93 ALA A CA 1
ATOM 740 C C . ALA A 1 93 ? -9.337 5.331 19.016 1.00 95.00 93 ALA A C 1
ATOM 742 O O . ALA A 1 93 ? -9.518 4.969 17.848 1.00 95.00 93 ALA A O 1
ATOM 743 N N . VAL A 1 94 ? -8.611 4.615 19.884 1.00 95.88 94 VAL A N 1
ATOM 744 C CA . VAL A 1 94 ? -7.949 3.350 19.523 1.00 95.88 94 VAL A CA 1
ATOM 745 C C . VAL A 1 94 ? -8.981 2.279 19.174 1.00 95.88 94 VAL A C 1
ATOM 747 O O . VAL A 1 94 ? -8.893 1.663 18.111 1.00 95.88 94 VAL A O 1
ATOM 750 N N . LEU A 1 95 ? -10.001 2.093 20.017 1.00 96.19 95 LEU A N 1
ATOM 751 C CA . LEU A 1 95 ? -11.062 1.116 19.774 1.00 96.19 95 LEU A CA 1
ATOM 752 C C . LEU A 1 95 ? -11.841 1.429 18.499 1.00 96.19 95 LEU A C 1
ATOM 754 O O . LEU A 1 95 ? -12.060 0.523 17.700 1.00 96.19 95 LEU A O 1
ATOM 758 N N . ARG A 1 96 ? -12.208 2.694 18.265 1.00 94.94 96 ARG A N 1
ATOM 759 C CA . ARG A 1 96 ? -12.860 3.127 17.022 1.00 94.94 96 ARG A CA 1
ATOM 760 C C . ARG A 1 96 ? -12.027 2.731 15.810 1.00 94.94 96 ARG A C 1
ATOM 762 O O . ARG A 1 96 ? -12.563 2.156 14.871 1.00 94.94 96 ARG A O 1
ATOM 769 N N . SER A 1 97 ? -10.728 3.017 15.844 1.00 93.44 97 SER A N 1
ATOM 770 C CA . SER A 1 97 ? -9.807 2.746 14.741 1.00 93.44 97 SER A CA 1
ATOM 771 C C . SER A 1 97 ? -9.686 1.247 14.432 1.00 93.44 97 SER A C 1
ATOM 773 O O . SER A 1 97 ? -9.849 0.827 13.285 1.00 93.44 97 SER A O 1
ATOM 775 N N . LEU A 1 98 ? -9.472 0.416 15.458 1.00 95.62 98 LEU A N 1
ATOM 776 C CA . LEU A 1 98 ? -9.330 -1.035 15.295 1.00 95.62 98 LEU A CA 1
ATOM 777 C C . LEU A 1 98 ? -10.655 -1.710 14.914 1.00 95.62 98 LEU A C 1
ATOM 779 O O . LEU A 1 98 ? -10.678 -2.594 14.059 1.00 95.62 98 LEU A O 1
ATOM 783 N N . LEU A 1 99 ? -11.776 -1.269 15.489 1.00 95.38 99 LEU A N 1
ATOM 784 C CA . LEU A 1 99 ? -13.100 -1.784 15.138 1.00 95.38 99 LEU A CA 1
ATOM 785 C C . LEU A 1 99 ? -13.524 -1.376 13.728 1.00 95.38 99 LEU A C 1
ATOM 787 O O . LEU A 1 99 ? -14.158 -2.174 13.043 1.00 95.38 99 LEU A O 1
ATOM 791 N N . PHE A 1 100 ? -13.154 -0.177 13.274 1.00 92.31 100 PHE A N 1
ATOM 792 C CA . PHE A 1 100 ? -13.386 0.234 11.892 1.00 92.31 100 PHE A CA 1
ATOM 793 C C . PHE A 1 100 ? -12.613 -0.659 10.916 1.00 92.31 100 PHE A C 1
ATOM 795 O O . PHE A 1 100 ? -13.176 -1.137 9.935 1.00 92.31 100 PHE A O 1
ATOM 802 N N . ASN A 1 101 ? -11.354 -0.983 11.226 1.00 91.69 101 ASN A N 1
ATOM 803 C CA . ASN A 1 101 ? -10.588 -1.954 10.447 1.00 91.69 101 ASN A CA 1
ATOM 804 C C . ASN A 1 101 ? -11.245 -3.351 10.441 1.00 91.69 101 ASN A C 1
ATOM 806 O O . ASN A 1 101 ? -11.353 -3.967 9.382 1.00 91.69 101 ASN A O 1
ATOM 810 N N . GLN A 1 102 ? -11.734 -3.839 11.584 1.00 92.50 102 GLN A N 1
ATOM 811 C CA . GLN A 1 102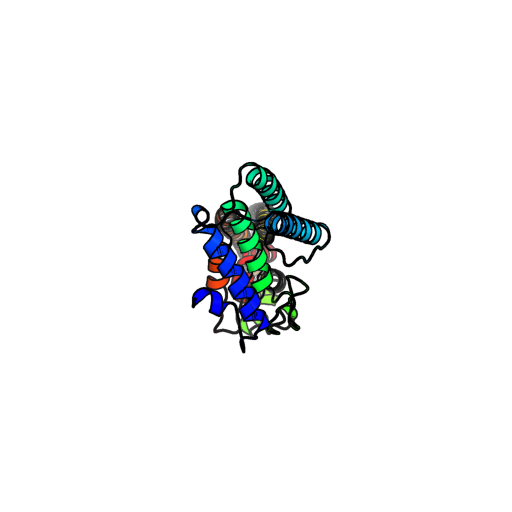 ? -12.471 -5.110 11.656 1.00 92.50 102 GLN A CA 1
ATOM 812 C C . GLN A 1 102 ? -13.755 -5.087 10.817 1.00 92.50 102 GLN A C 1
ATOM 814 O O . GLN A 1 102 ? -14.072 -6.068 10.145 1.00 92.50 102 GLN A O 1
ATOM 819 N N . PHE A 1 103 ? -14.480 -3.970 10.845 1.00 91.88 103 PHE A N 1
ATOM 820 C CA . PHE A 1 103 ? -15.691 -3.766 10.061 1.00 91.88 103 PHE A CA 1
ATOM 821 C C . PHE A 1 103 ? -15.409 -3.847 8.555 1.00 91.88 103 PHE A C 1
ATOM 823 O O . PHE A 1 103 ? -16.063 -4.628 7.866 1.00 91.88 103 PHE A O 1
ATOM 830 N N . LEU A 1 104 ? -14.393 -3.127 8.066 1.00 89.75 104 LEU A N 1
ATOM 831 C CA . LEU A 1 104 ? -13.994 -3.146 6.652 1.00 89.75 104 LEU A CA 1
ATOM 832 C C . LEU A 1 104 ? -13.537 -4.533 6.175 1.00 89.75 104 LEU A C 1
ATOM 834 O O . LEU A 1 104 ? -13.746 -4.887 5.020 1.00 89.75 104 LEU A O 1
ATOM 838 N N . ASN A 1 105 ? -12.958 -5.340 7.066 1.00 91.62 105 ASN A N 1
ATOM 839 C CA . ASN A 1 105 ? -12.494 -6.696 6.764 1.00 91.62 105 ASN A CA 1
ATOM 840 C C . ASN A 1 105 ? -13.545 -7.790 7.028 1.00 91.62 105 ASN A C 1
ATOM 842 O O . ASN A 1 105 ? -13.210 -8.974 7.024 1.00 91.62 105 ASN A O 1
ATOM 846 N N . TYR A 1 106 ? -14.813 -7.430 7.267 1.00 91.19 106 TYR A N 1
ATOM 847 C CA . TYR A 1 106 ? -15.904 -8.389 7.499 1.00 91.19 106 TYR A CA 1
ATOM 848 C C . TYR A 1 106 ? -15.611 -9.349 8.668 1.00 91.19 106 TYR A C 1
ATOM 850 O O . TYR A 1 106 ? -16.033 -10.507 8.670 1.00 91.19 106 TYR A O 1
ATOM 858 N N . HIS A 1 107 ? -14.882 -8.876 9.682 1.00 90.50 107 HIS A N 1
ATOM 859 C CA . HIS A 1 107 ? -14.422 -9.692 10.802 1.00 90.50 107 HIS A CA 1
ATOM 860 C C . HIS A 1 107 ? -15.579 -10.453 11.470 1.00 90.50 107 HIS A C 1
ATOM 862 O O . HIS A 1 107 ? -16.618 -9.877 11.787 1.00 90.50 107 HIS A O 1
ATOM 868 N N . GLY A 1 108 ? -15.382 -11.750 11.726 1.00 88.06 108 GLY A N 1
ATOM 869 C CA . GLY A 1 108 ? -16.376 -12.609 12.382 1.00 88.06 108 GLY A CA 1
ATOM 870 C C . GLY A 1 108 ? -17.546 -13.048 11.491 1.00 88.06 108 GLY A C 1
ATOM 871 O O . GLY A 1 108 ? -18.447 -13.732 11.974 1.00 88.06 108 GLY A O 1
ATOM 872 N N . GLN A 1 109 ? -17.543 -12.689 10.205 1.00 87.94 109 GLN A N 1
ATOM 873 C CA . GLN A 1 109 ? -18.550 -13.114 9.230 1.00 87.94 109 GLN A CA 1
ATOM 874 C C . GLN A 1 109 ? -18.041 -14.276 8.374 1.00 87.94 109 GLN A C 1
ATOM 876 O O . GLN A 1 109 ? -16.850 -14.571 8.324 1.00 87.94 109 GLN A O 1
ATOM 881 N N . ARG A 1 110 ? -18.952 -14.934 7.646 1.00 85.56 110 ARG A N 1
ATOM 882 C CA . ARG A 1 110 ? -18.597 -16.034 6.732 1.00 85.56 110 ARG A CA 1
ATOM 883 C C . ARG A 1 110 ? -17.683 -15.585 5.582 1.00 85.56 110 ARG A C 1
ATOM 885 O O . ARG A 1 110 ? -16.922 -16.400 5.080 1.00 85.56 110 ARG A O 1
ATOM 892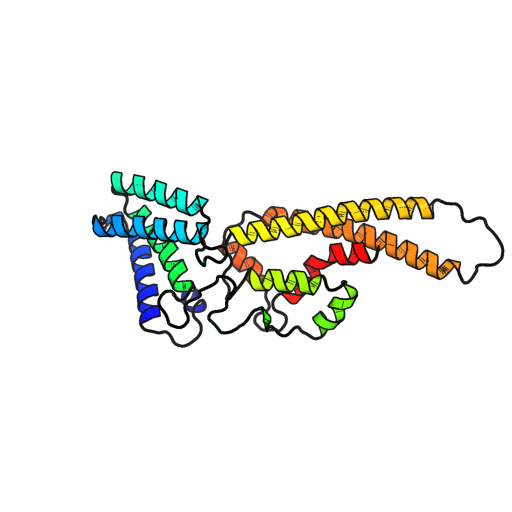 N N . SER A 1 111 ? -17.773 -14.320 5.180 1.00 85.12 111 SER A N 1
ATOM 893 C CA . SER A 1 111 ? -16.955 -13.690 4.137 1.00 85.12 111 SER A CA 1
ATOM 894 C C . SER A 1 111 ? -15.842 -12.807 4.719 1.00 85.12 111 SER A C 1
ATOM 896 O O . SER A 1 111 ? -15.468 -11.815 4.102 1.00 85.12 111 SER A O 1
ATOM 898 N N . ALA A 1 112 ? -15.368 -13.106 5.935 1.00 90.31 112 ALA A N 1
ATOM 899 C CA . ALA A 1 112 ? -14.278 -12.360 6.557 1.00 90.31 112 ALA A CA 1
ATOM 900 C C . ALA A 1 112 ? -13.010 -12.426 5.698 1.00 90.31 112 ALA A C 1
ATOM 902 O O . ALA A 1 112 ? -12.628 -13.505 5.242 1.00 90.31 112 ALA A O 1
ATOM 903 N N . ARG A 1 113 ? -12.337 -11.285 5.526 1.00 91.38 113 ARG A N 1
ATOM 904 C CA . ARG A 1 113 ? -11.032 -11.243 4.869 1.00 91.38 113 ARG A CA 1
ATOM 905 C C . ARG A 1 113 ? -10.002 -11.927 5.765 1.00 91.38 113 ARG A C 1
ATOM 907 O O . ARG A 1 113 ? -9.784 -11.494 6.894 1.00 91.38 113 ARG A O 1
ATOM 914 N N . THR A 1 114 ? -9.365 -12.979 5.261 1.00 90.38 114 THR A N 1
ATOM 915 C CA . THR A 1 114 ? -8.314 -13.719 5.979 1.00 90.38 114 THR A CA 1
ATOM 916 C C . THR A 1 114 ? -6.910 -13.273 5.603 1.00 90.38 114 THR A C 1
ATOM 918 O O . THR A 1 114 ? -5.995 -13.337 6.422 1.00 90.38 114 THR A O 1
ATOM 921 N N . ASN A 1 115 ? -6.740 -12.790 4.378 1.00 89.19 115 ASN A N 1
ATOM 922 C CA . ASN A 1 115 ? -5.497 -12.230 3.880 1.00 89.19 115 ASN A CA 1
ATOM 923 C C . ASN A 1 115 ? -5.787 -10.871 3.255 1.00 89.19 115 ASN A C 1
ATOM 925 O O . ASN A 1 115 ? -6.720 -10.716 2.474 1.00 89.19 115 ASN A O 1
ATOM 929 N N . ARG A 1 116 ? -4.962 -9.873 3.569 1.00 87.81 116 ARG A N 1
ATOM 930 C CA . ARG A 1 116 ? -5.123 -8.510 3.050 1.00 87.81 116 ARG A CA 1
ATOM 931 C C . ARG A 1 116 ? -5.252 -8.401 1.526 1.00 87.81 116 ARG A C 1
ATOM 933 O O . ARG A 1 116 ? -5.888 -7.455 1.073 1.00 87.81 116 ARG A O 1
ATOM 940 N N . GLY A 1 117 ? -4.636 -9.325 0.782 1.00 87.25 117 GLY A N 1
ATOM 941 C CA . GLY A 1 117 ? -4.653 -9.367 -0.682 1.00 87.25 117 GLY A CA 1
ATOM 942 C C . GLY A 1 117 ? -5.889 -10.044 -1.285 1.00 87.25 117 GLY A C 1
ATOM 943 O O . GLY A 1 117 ? -6.005 -10.096 -2.502 1.00 87.25 117 GLY A O 1
ATOM 944 N N . GLU A 1 118 ? -6.794 -10.576 -0.462 1.00 87.62 118 GLU A N 1
ATOM 945 C CA . GLU A 1 118 ? -8.013 -11.248 -0.915 1.00 87.62 118 GLU A CA 1
ATOM 946 C C . GLU A 1 118 ? -9.195 -10.280 -0.957 1.00 87.62 118 GLU A C 1
ATOM 948 O O . GLU A 1 118 ? -9.401 -9.487 -0.032 1.00 87.62 118 GLU A O 1
ATOM 953 N N . SER A 1 119 ? -10.002 -10.379 -2.015 1.00 87.62 119 SER A N 1
ATOM 954 C CA . SER A 1 119 ? -11.268 -9.657 -2.101 1.00 87.62 119 SER A CA 1
ATOM 955 C C . SER A 1 119 ? -12.357 -10.369 -1.302 1.00 87.62 119 SER A C 1
ATOM 957 O O . SER A 1 119 ? -12.545 -11.581 -1.421 1.00 87.62 119 SER A O 1
ATOM 959 N N . VAL A 1 120 ? -13.139 -9.609 -0.536 1.00 87.69 120 VAL A N 1
ATOM 960 C CA . VAL A 1 120 ? -14.367 -10.109 0.110 1.00 87.69 120 VAL A CA 1
ATOM 961 C C . VAL A 1 120 ? -15.572 -10.099 -0.834 1.00 87.69 120 VAL A C 1
ATOM 963 O O . VAL A 1 120 ? -16.614 -10.669 -0.512 1.00 87.69 120 VAL A O 1
ATOM 966 N N . PHE A 1 121 ? -15.436 -9.469 -2.004 1.00 83.75 121 PHE A N 1
ATOM 967 C CA . PHE A 1 121 ? -16.487 -9.338 -3.015 1.00 83.75 121 PHE A CA 1
ATOM 968 C C . PHE A 1 121 ? -16.408 -10.398 -4.117 1.00 83.75 121 PHE A C 1
ATOM 970 O O . PHE A 1 121 ? -17.308 -10.475 -4.950 1.00 83.75 121 PHE A O 1
ATOM 977 N N . GLY A 1 122 ? -15.375 -11.245 -4.095 1.00 77.25 122 GLY A N 1
ATOM 978 C CA . GLY A 1 122 ? -15.121 -12.232 -5.146 1.00 77.25 122 GLY A CA 1
ATOM 979 C C . GLY A 1 122 ? -14.436 -11.644 -6.381 1.00 77.25 122 GLY A C 1
ATOM 980 O O . GLY A 1 122 ? -14.274 -12.355 -7.371 1.00 77.25 122 GLY A O 1
ATOM 981 N N . ASP A 1 123 ? -14.007 -10.380 -6.311 1.00 77.69 123 ASP A N 1
ATOM 982 C CA . ASP A 1 123 ? -13.187 -9.725 -7.326 1.00 77.69 123 ASP A CA 1
ATOM 983 C C . ASP A 1 123 ? -11.731 -10.177 -7.130 1.00 77.69 123 ASP A C 1
ATOM 985 O O . ASP A 1 123 ? -10.921 -9.467 -6.537 1.00 77.69 123 ASP A O 1
ATOM 989 N N . ASP A 1 124 ? -11.412 -11.405 -7.547 1.00 73.69 124 ASP A N 1
ATOM 990 C CA . ASP A 1 124 ? -10.058 -11.952 -7.416 1.00 73.69 124 ASP A CA 1
ATOM 991 C C . ASP A 1 124 ? -9.068 -11.121 -8.264 1.00 73.69 124 ASP A C 1
ATOM 993 O O . ASP A 1 124 ? -9.190 -11.109 -9.499 1.00 73.69 124 ASP A O 1
ATOM 997 N N . PRO A 1 125 ? -8.086 -10.440 -7.634 1.00 68.56 125 PRO A N 1
ATOM 998 C CA . PRO A 1 125 ? -7.075 -9.654 -8.336 1.00 68.56 125 PRO A CA 1
ATOM 999 C C . PRO A 1 125 ? -6.329 -10.448 -9.416 1.00 68.56 125 PRO A C 1
ATOM 1001 O O . PRO A 1 125 ? -5.962 -9.880 -10.448 1.00 68.56 125 PRO A O 1
ATOM 1004 N N . ASP A 1 126 ? -6.152 -11.756 -9.206 1.00 68.56 126 ASP A N 1
ATOM 1005 C CA . ASP A 1 126 ? -5.426 -12.645 -10.115 1.00 68.56 126 ASP A CA 1
ATOM 1006 C C . ASP A 1 126 ? -6.286 -13.075 -11.325 1.00 68.56 126 ASP A C 1
ATOM 1008 O O . ASP A 1 126 ? -5.758 -13.531 -12.342 1.00 68.56 126 ASP A O 1
ATOM 1012 N N . GLN A 1 127 ? -7.613 -12.909 -11.255 1.00 69.94 127 GLN A N 1
ATOM 1013 C CA . GLN A 1 127 ? -8.558 -13.262 -12.328 1.00 69.94 127 GLN A CA 1
ATOM 1014 C C . GLN A 1 127 ? -9.036 -12.052 -13.141 1.00 69.94 127 GLN A C 1
ATOM 1016 O O . GLN A 1 127 ? -9.832 -12.206 -14.077 1.00 69.94 127 GLN A O 1
ATOM 1021 N N . ALA A 1 128 ? -8.549 -10.849 -12.825 1.00 71.62 128 ALA A N 1
ATOM 1022 C CA . ALA A 1 128 ? -8.895 -9.634 -13.546 1.00 71.62 128 ALA A CA 1
ATOM 1023 C C . ALA A 1 128 ? -8.519 -9.751 -15.037 1.00 71.62 128 ALA A C 1
ATOM 1025 O O . ALA A 1 128 ? -7.359 -9.932 -15.414 1.00 71.62 128 ALA A O 1
ATOM 1026 N N . GLN A 1 129 ? -9.515 -9.652 -15.922 1.00 77.69 129 GLN A N 1
ATOM 1027 C CA . GLN A 1 129 ? -9.278 -9.742 -17.361 1.00 77.69 129 GLN A CA 1
ATOM 1028 C C . GLN A 1 129 ? -8.671 -8.450 -17.896 1.00 77.69 129 GLN A C 1
ATOM 1030 O O . GLN A 1 129 ? -9.352 -7.427 -17.923 1.00 77.69 129 GLN A O 1
ATOM 1035 N N . CYS A 1 130 ? -7.453 -8.523 -18.443 1.00 85.00 130 CYS A N 1
ATOM 1036 C CA . CYS A 1 130 ? -6.873 -7.338 -19.063 1.00 85.00 130 CYS A CA 1
ATOM 1037 C C . CYS A 1 130 ? -7.542 -6.967 -20.398 1.00 85.00 130 CYS A C 1
ATOM 1039 O O . CYS A 1 130 ? -7.907 -7.845 -21.202 1.00 85.00 130 CYS A O 1
ATOM 1041 N N . THR A 1 131 ? -7.617 -5.667 -20.677 1.00 88.88 131 THR A N 1
ATOM 1042 C CA . THR A 1 131 ? -8.111 -5.110 -21.936 1.00 88.88 131 THR A CA 1
ATOM 1043 C C . THR A 1 131 ? -7.228 -5.502 -23.122 1.00 88.88 131 THR A C 1
ATOM 1045 O O . THR A 1 131 ? -6.050 -5.849 -22.995 1.00 88.88 131 THR A O 1
ATOM 1048 N N . LEU A 1 132 ? -7.800 -5.444 -24.329 1.00 89.12 132 LEU A N 1
ATOM 1049 C CA . LEU A 1 132 ? -7.059 -5.730 -25.563 1.00 89.12 132 LEU A CA 1
ATOM 1050 C C . LEU A 1 132 ? -5.904 -4.746 -25.785 1.00 89.12 132 LEU A C 1
ATOM 1052 O O . LEU A 1 132 ? -4.848 -5.146 -26.265 1.00 89.12 132 LEU A O 1
ATOM 1056 N N . ILE A 1 133 ? -6.093 -3.479 -25.410 1.00 89.25 133 ILE A N 1
ATOM 1057 C CA . ILE A 1 133 ? -5.076 -2.432 -25.545 1.00 89.25 133 ILE A CA 1
ATOM 1058 C C . ILE A 1 133 ? -3.890 -2.749 -24.634 1.00 89.25 133 ILE A C 1
ATOM 1060 O O . ILE A 1 133 ? -2.754 -2.773 -25.102 1.00 89.25 133 ILE A O 1
ATOM 1064 N N . PHE A 1 134 ? -4.143 -3.088 -23.369 1.00 92.06 134 PHE A N 1
ATOM 1065 C CA . PHE A 1 134 ? -3.088 -3.482 -22.440 1.00 92.06 134 PHE A CA 1
ATOM 1066 C C . PHE A 1 134 ? -2.312 -4.711 -22.927 1.00 92.06 134 PHE A C 1
ATOM 1068 O O . PHE A 1 134 ? -1.079 -4.721 -22.907 1.00 92.06 134 PHE A O 1
ATOM 1075 N N . LYS A 1 135 ? -3.015 -5.726 -23.445 1.00 91.25 135 LYS A N 1
ATOM 1076 C CA . LYS A 1 135 ? -2.391 -6.926 -24.028 1.00 91.25 135 LYS A CA 1
ATOM 1077 C C . LYS A 1 135 ? -1.539 -6.615 -25.260 1.00 91.25 135 LYS A C 1
ATOM 1079 O O . LYS A 1 135 ? -0.529 -7.279 -25.463 1.00 91.25 135 LYS A O 1
ATOM 1084 N N . LEU A 1 136 ? -1.918 -5.617 -26.060 1.00 91.88 136 LEU A N 1
ATOM 1085 C CA . LEU A 1 136 ? -1.162 -5.194 -27.240 1.00 91.88 136 LEU A CA 1
ATOM 1086 C C . LEU A 1 136 ? 0.095 -4.391 -26.873 1.00 91.88 136 LEU A C 1
ATOM 1088 O O . LEU A 1 136 ? 1.144 -4.593 -27.478 1.00 91.88 136 LEU A O 1
ATOM 1092 N N . PHE A 1 137 ? 0.005 -3.500 -25.881 1.00 91.19 137 PHE A N 1
ATOM 1093 C CA . PHE A 1 137 ? 1.143 -2.697 -25.426 1.00 91.19 137 PHE A CA 1
ATOM 1094 C C . PHE A 1 137 ? 2.136 -3.500 -24.581 1.00 91.19 137 PHE A C 1
ATOM 1096 O O . PHE A 1 137 ? 3.335 -3.249 -24.657 1.00 91.19 137 PHE A O 1
ATOM 1103 N N . SER A 1 138 ? 1.675 -4.492 -23.815 1.00 93.75 138 SER A N 1
ATOM 1104 C CA . SER A 1 138 ? 2.533 -5.252 -22.895 1.00 93.75 138 SER A CA 1
ATOM 1105 C C . SER A 1 138 ? 3.798 -5.831 -23.554 1.00 93.75 138 SER A C 1
ATOM 1107 O O . SER A 1 138 ? 4.874 -5.592 -23.011 1.00 93.75 138 SER A O 1
ATOM 1109 N N . PRO A 1 139 ? 3.750 -6.493 -24.731 1.00 94.94 139 PRO A N 1
ATOM 1110 C CA . PRO A 1 139 ? 4.957 -6.959 -25.418 1.00 94.94 139 PRO A CA 1
ATOM 1111 C C . PRO A 1 139 ? 5.926 -5.834 -25.810 1.00 94.94 139 PRO A C 1
ATOM 1113 O O . PRO A 1 139 ? 7.134 -6.006 -25.687 1.00 94.94 139 PRO A O 1
ATOM 1116 N N . PHE A 1 140 ? 5.413 -4.677 -26.246 1.00 93.88 140 PHE A N 1
ATOM 1117 C CA . PHE A 1 140 ? 6.238 -3.521 -26.629 1.00 93.88 140 PHE A CA 1
ATOM 1118 C C . PHE A 1 140 ? 6.941 -2.874 -25.425 1.00 93.88 140 PHE A C 1
ATOM 1120 O O . PHE A 1 140 ? 8.002 -2.271 -25.566 1.00 93.88 140 PHE A O 1
ATOM 1127 N N . LEU A 1 141 ? 6.360 -3.023 -24.233 1.00 95.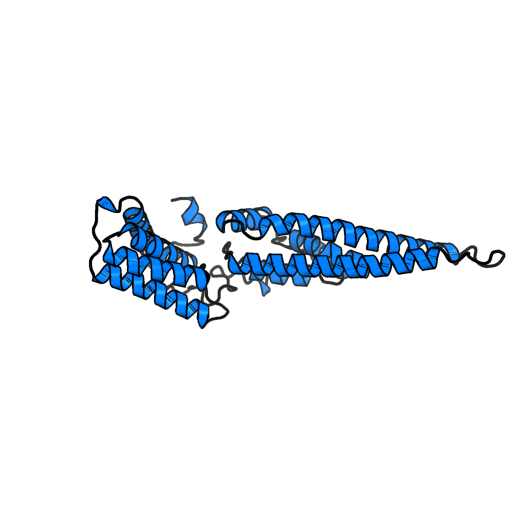88 141 LEU A N 1
ATOM 1128 C CA . LEU A 1 141 ? 6.942 -2.597 -22.962 1.00 95.88 141 LEU A CA 1
ATOM 1129 C C . LEU A 1 141 ? 7.574 -3.773 -22.196 1.00 95.88 141 LEU A C 1
ATOM 1131 O O . LEU A 1 141 ? 7.688 -3.728 -20.972 1.00 95.88 141 LEU A O 1
ATOM 1135 N N . PHE A 1 142 ? 7.973 -4.835 -22.905 1.00 96.19 142 PHE A N 1
ATOM 1136 C CA . PHE A 1 142 ? 8.702 -5.981 -22.349 1.00 96.19 142 PHE A CA 1
ATOM 1137 C C . PHE A 1 142 ? 8.003 -6.642 -21.148 1.00 96.19 142 PHE A C 1
ATOM 1139 O O . PHE A 1 142 ? 8.646 -7.113 -20.215 1.00 96.19 142 PHE A O 1
ATOM 1146 N N . TYR A 1 143 ? 6.669 -6.657 -21.158 1.00 95.38 143 TYR A N 1
ATOM 1147 C CA . TYR A 1 143 ? 5.797 -7.179 -20.101 1.00 95.38 143 TYR A CA 1
ATOM 1148 C C . TYR A 1 143 ? 5.961 -6.527 -18.716 1.00 95.38 143 TYR A C 1
ATOM 1150 O O . TYR A 1 143 ? 5.311 -6.955 -17.764 1.00 95.38 143 TYR A O 1
ATOM 1158 N N . ALA A 1 144 ? 6.718 -5.434 -18.596 1.00 94.62 144 ALA A N 1
ATOM 1159 C CA . ALA A 1 144 ? 6.802 -4.661 -17.360 1.00 94.62 144 ALA A CA 1
ATOM 1160 C C . ALA A 1 144 ? 5.446 -4.102 -16.868 1.00 94.62 144 ALA A C 1
ATOM 1162 O O . ALA A 1 144 ? 5.219 -4.133 -15.656 1.00 94.62 144 ALA A O 1
ATOM 1163 N N . PRO A 1 145 ? 4.494 -3.680 -17.737 1.00 95.00 145 PRO A N 1
ATOM 1164 C CA . PRO A 1 145 ? 3.156 -3.302 -17.281 1.00 95.00 145 PRO A CA 1
ATOM 1165 C C . PRO A 1 145 ? 2.442 -4.416 -16.511 1.00 95.00 145 PRO A C 1
ATOM 1167 O O . PRO A 1 145 ? 1.721 -4.132 -15.565 1.00 95.00 145 PRO A O 1
ATOM 1170 N N . VAL A 1 146 ? 2.647 -5.687 -16.878 1.00 93.31 146 VAL A N 1
ATOM 1171 C CA . VAL A 1 146 ? 2.004 -6.826 -16.199 1.00 93.31 146 VAL A CA 1
ATOM 1172 C C . VAL A 1 146 ? 2.501 -6.941 -14.760 1.00 93.31 146 VAL A C 1
ATOM 1174 O O . VAL A 1 146 ? 1.702 -7.129 -13.848 1.00 93.31 146 VAL A O 1
ATOM 1177 N N . VAL A 1 147 ? 3.807 -6.755 -14.545 1.00 92.88 147 VAL A N 1
ATOM 1178 C CA . VAL A 1 147 ? 4.419 -6.784 -13.208 1.00 92.88 147 VAL A CA 1
ATOM 1179 C C . VAL A 1 147 ? 3.885 -5.643 -12.341 1.00 92.88 147 VAL A C 1
ATOM 1181 O O . VAL A 1 147 ? 3.500 -5.871 -11.197 1.00 92.88 147 VAL A O 1
ATOM 1184 N N . HIS A 1 148 ? 3.815 -4.420 -12.875 1.00 93.56 148 HIS A N 1
ATOM 1185 C CA . HIS A 1 148 ? 3.263 -3.290 -12.123 1.00 93.56 148 HIS A CA 1
ATOM 1186 C C . HIS A 1 148 ? 1.761 -3.434 -11.859 1.00 93.56 148 HIS A C 1
ATOM 1188 O O . HIS A 1 148 ? 1.309 -3.038 -10.788 1.00 93.56 148 HIS A O 1
ATOM 1194 N N . LEU A 1 149 ? 0.997 -4.016 -12.786 1.00 92.88 149 LEU A N 1
ATOM 1195 C CA . LEU A 1 149 ? -0.432 -4.262 -12.599 1.00 92.88 149 LEU A CA 1
ATOM 1196 C C . LEU A 1 149 ? -0.685 -5.267 -11.471 1.00 92.88 149 LEU A C 1
ATOM 1198 O O . LEU A 1 149 ? -1.509 -4.994 -10.604 1.00 92.88 149 LEU A O 1
ATOM 1202 N N . ASP A 1 150 ? 0.056 -6.380 -11.448 1.00 90.38 150 ASP A N 1
ATOM 1203 C CA . ASP A 1 150 ? -0.020 -7.390 -10.381 1.00 90.38 150 ASP A CA 1
ATOM 1204 C C . ASP A 1 150 ? 0.251 -6.773 -9.002 1.00 90.38 150 ASP A C 1
ATOM 1206 O O . ASP A 1 150 ? -0.498 -6.975 -8.045 1.00 90.38 150 ASP A O 1
ATOM 1210 N N . ILE A 1 151 ? 1.294 -5.943 -8.921 1.00 90.44 151 ILE A N 1
ATOM 1211 C CA . ILE A 1 151 ? 1.630 -5.201 -7.707 1.00 90.44 151 ILE A CA 1
ATOM 1212 C C . ILE A 1 151 ? 0.476 -4.263 -7.332 1.00 90.44 151 ILE A C 1
ATOM 1214 O O . ILE A 1 151 ? -0.027 -4.341 -6.220 1.00 90.44 151 ILE A O 1
ATOM 1218 N N . LEU A 1 152 ? 0.012 -3.394 -8.230 1.00 91.56 152 LEU A N 1
ATOM 1219 C CA . LEU A 1 152 ? -1.044 -2.424 -7.910 1.00 91.56 152 LEU A CA 1
ATOM 1220 C C . LEU A 1 152 ? -2.341 -3.106 -7.444 1.00 91.56 152 LEU A C 1
ATOM 1222 O O . LEU A 1 152 ? -2.908 -2.705 -6.427 1.00 91.56 152 LEU A O 1
ATOM 1226 N N . ASN A 1 153 ? -2.752 -4.179 -8.123 1.00 89.38 153 ASN A N 1
ATOM 1227 C CA . ASN A 1 153 ? -3.945 -4.951 -7.785 1.00 89.38 153 ASN A CA 1
ATOM 1228 C C . ASN A 1 153 ? -3.841 -5.624 -6.403 1.00 89.38 153 ASN A C 1
ATOM 1230 O O . ASN A 1 153 ? -4.811 -5.620 -5.654 1.00 89.38 153 ASN A O 1
ATOM 1234 N N . LYS A 1 154 ? -2.668 -6.145 -6.017 1.00 86.44 154 LYS A N 1
ATOM 1235 C CA . LYS A 1 154 ? -2.448 -6.744 -4.683 1.00 86.44 154 LYS A CA 1
ATOM 1236 C C . LYS A 1 154 ? -2.360 -5.717 -3.552 1.00 86.44 154 LYS A C 1
ATOM 1238 O O . LYS A 1 154 ? -2.563 -6.062 -2.387 1.00 86.44 154 LYS A O 1
ATOM 1243 N N . TYR A 1 155 ? -2.009 -4.474 -3.871 1.00 88.00 155 TYR A N 1
ATOM 1244 C CA . TYR A 1 155 ? -1.838 -3.401 -2.887 1.00 88.00 155 TYR A CA 1
ATOM 1245 C C . TYR A 1 155 ? -3.136 -2.652 -2.577 1.00 88.00 155 TYR A C 1
ATOM 1247 O O . TYR A 1 155 ? -3.253 -2.078 -1.495 1.00 88.00 155 TYR A O 1
ATOM 1255 N N . TRP A 1 156 ? -4.096 -2.644 -3.501 1.00 88.94 156 TRP A N 1
ATOM 1256 C CA . TRP A 1 156 ? -5.373 -1.958 -3.329 1.00 88.94 156 TRP A CA 1
ATOM 1257 C C . TRP A 1 156 ? -6.527 -2.908 -3.626 1.00 88.94 156 TRP A C 1
ATOM 1259 O O . TRP A 1 156 ? -7.031 -2.980 -4.745 1.00 88.94 156 TRP A O 1
ATOM 1269 N N . VAL A 1 157 ? -6.936 -3.646 -2.595 1.00 88.25 157 VAL A N 1
ATOM 1270 C CA . VAL A 1 157 ? -7.983 -4.669 -2.695 1.00 88.25 157 VAL A CA 1
ATOM 1271 C C . VAL A 1 157 ? -9.248 -4.187 -2.001 1.00 88.25 157 VAL A C 1
ATOM 1273 O O . VAL A 1 157 ? -9.229 -3.832 -0.817 1.00 88.25 157 VAL A O 1
ATOM 1276 N N . ASP A 1 158 ? -10.354 -4.190 -2.744 1.00 87.31 158 ASP A N 1
ATOM 1277 C CA . ASP A 1 158 ? -11.668 -3.674 -2.337 1.00 87.31 158 ASP A CA 1
ATOM 1278 C C . ASP A 1 158 ? -11.645 -2.217 -1.844 1.00 87.31 158 ASP A C 1
ATOM 1280 O O . ASP A 1 158 ? -12.382 -1.839 -0.935 1.00 87.31 158 ASP A O 1
ATOM 1284 N N . GLY A 1 159 ? -10.771 -1.383 -2.407 1.00 84.56 159 GLY A N 1
ATOM 1285 C CA . GLY A 1 159 ? -10.675 0.015 -1.991 1.00 84.56 159 GLY A CA 1
ATOM 1286 C C . GLY A 1 159 ? -9.857 0.258 -0.724 1.00 84.56 159 GLY A C 1
ATOM 1287 O O . GLY A 1 159 ? -9.863 1.375 -0.208 1.00 84.56 159 GLY A O 1
ATOM 1288 N N . LEU A 1 160 ? -9.166 -0.764 -0.209 1.00 87.12 160 LEU A N 1
ATOM 1289 C CA . LEU A 1 160 ? -8.394 -0.683 1.026 1.00 87.12 160 LEU A CA 1
ATOM 1290 C C . LEU A 1 160 ? -6.890 -0.665 0.726 1.00 87.12 160 LEU A C 1
ATOM 1292 O O . LEU A 1 160 ? -6.316 -1.694 0.374 1.00 87.12 160 LEU A O 1
ATOM 1296 N N . ALA A 1 161 ? -6.243 0.487 0.920 1.00 87.50 161 ALA A N 1
ATOM 1297 C CA . ALA A 1 161 ? -4.788 0.592 1.053 1.00 87.50 161 ALA A CA 1
ATOM 1298 C C . ALA A 1 161 ? -4.369 0.811 2.512 1.00 87.50 161 ALA A C 1
ATOM 1300 O O . ALA A 1 161 ? -5.086 1.435 3.297 1.00 87.50 161 ALA A O 1
ATOM 1301 N N . THR A 1 162 ? -3.158 0.362 2.859 1.00 85.88 162 THR A N 1
ATOM 1302 C CA . THR A 1 162 ? -2.499 0.755 4.113 1.00 85.88 162 THR A CA 1
ATOM 1303 C C . THR A 1 162 ? -1.257 1.592 3.847 1.00 85.88 162 THR A C 1
ATOM 1305 O O . THR A 1 162 ? -0.593 1.466 2.814 1.00 85.88 162 THR A O 1
ATOM 1308 N N . LYS A 1 163 ? -0.918 2.439 4.819 1.00 86.38 163 LYS A N 1
ATOM 1309 C CA . LYS A 1 163 ? 0.217 3.363 4.747 1.00 86.38 163 LYS A CA 1
ATOM 1310 C C . LYS A 1 163 ? 1.554 2.648 4.548 1.00 86.38 163 LYS A C 1
ATOM 1312 O O . LYS A 1 163 ? 2.322 3.035 3.677 1.00 86.38 163 LYS A O 1
ATOM 1317 N N . ASP A 1 164 ? 1.814 1.582 5.300 1.00 85.25 164 ASP A N 1
ATOM 1318 C CA . ASP A 1 164 ? 3.072 0.825 5.211 1.00 85.25 164 ASP A CA 1
ATOM 1319 C C . ASP A 1 164 ? 3.286 0.195 3.835 1.00 85.25 164 ASP A C 1
ATOM 1321 O O . ASP A 1 164 ? 4.384 0.231 3.272 1.00 85.25 164 ASP A O 1
ATOM 1325 N N . GLN A 1 165 ? 2.212 -0.356 3.266 1.00 85.94 165 GLN A N 1
ATOM 1326 C CA . GLN A 1 165 ? 2.229 -0.875 1.907 1.00 85.94 165 GLN A CA 1
ATOM 1327 C C . GLN A 1 165 ? 2.511 0.242 0.913 1.00 85.94 165 GLN A C 1
ATOM 1329 O O . GLN A 1 165 ? 3.407 0.115 0.087 1.00 85.94 165 GLN A O 1
ATOM 1334 N N . TRP A 1 166 ? 1.803 1.359 1.020 1.00 91.31 166 TRP A N 1
ATOM 1335 C CA . TRP A 1 166 ? 2.027 2.499 0.145 1.00 91.31 166 TRP A CA 1
ATOM 1336 C C . TRP A 1 166 ? 3.473 3.004 0.186 1.00 91.31 166 TRP A C 1
ATOM 1338 O O . TRP A 1 166 ? 4.093 3.179 -0.861 1.00 91.31 166 TRP A O 1
ATOM 1348 N N . VAL A 1 167 ? 4.044 3.167 1.383 1.00 91.50 167 VAL A N 1
ATOM 1349 C CA . VAL A 1 167 ? 5.447 3.566 1.551 1.00 91.50 167 VAL A CA 1
ATOM 1350 C C . VAL A 1 167 ? 6.369 2.573 0.846 1.00 91.50 167 VAL A C 1
ATOM 1352 O O . VAL A 1 167 ? 7.208 2.993 0.052 1.00 91.50 167 VAL A O 1
ATOM 1355 N N . THR A 1 168 ? 6.158 1.274 1.064 1.00 91.38 168 THR A N 1
ATOM 1356 C CA . THR A 1 168 ? 6.948 0.202 0.441 1.00 91.38 168 THR A CA 1
ATOM 1357 C C . THR A 1 168 ? 6.839 0.230 -1.088 1.00 91.38 168 THR A C 1
ATOM 1359 O O . THR A 1 168 ? 7.839 0.086 -1.790 1.00 91.38 168 THR A O 1
ATOM 1362 N N . LEU A 1 169 ? 5.633 0.444 -1.626 1.00 92.62 169 LEU A N 1
ATOM 1363 C CA . LEU A 1 169 ? 5.385 0.551 -3.065 1.00 92.62 169 LEU A CA 1
ATOM 1364 C C . LEU A 1 169 ? 6.134 1.741 -3.672 1.00 92.62 169 LEU A C 1
ATOM 1366 O O . LEU A 1 169 ? 6.809 1.596 -4.691 1.00 92.62 169 LEU A O 1
ATOM 1370 N N . ILE A 1 170 ? 6.028 2.913 -3.044 1.00 94.62 170 ILE A N 1
ATOM 1371 C CA . ILE A 1 170 ? 6.665 4.142 -3.521 1.00 94.62 170 ILE A CA 1
ATOM 1372 C C . ILE A 1 170 ? 8.186 4.046 -3.424 1.00 94.62 170 ILE A C 1
ATOM 1374 O O . ILE A 1 170 ? 8.880 4.458 -4.352 1.00 94.62 170 ILE A O 1
ATOM 1378 N N . GLU A 1 171 ? 8.727 3.483 -2.344 1.00 94.75 171 GLU A N 1
ATOM 1379 C CA . GLU A 1 171 ? 10.165 3.231 -2.212 1.00 94.75 171 GLU A CA 1
ATOM 1380 C C . GLU A 1 171 ? 10.675 2.298 -3.304 1.00 94.75 171 GLU A C 1
ATOM 1382 O O . GLU A 1 171 ? 11.655 2.629 -3.968 1.00 94.75 171 GLU A O 1
ATOM 1387 N N . ARG A 1 172 ? 9.967 1.192 -3.552 1.00 94.31 172 ARG A N 1
ATOM 1388 C CA . ARG A 1 172 ? 10.303 0.266 -4.632 1.00 94.31 172 ARG A CA 1
ATOM 1389 C C . ARG A 1 172 ? 10.306 0.962 -5.993 1.00 94.31 172 ARG A C 1
ATOM 1391 O O . ARG A 1 172 ? 11.325 0.942 -6.672 1.00 94.31 172 ARG A O 1
ATOM 1398 N N . CYS A 1 173 ? 9.210 1.628 -6.364 1.00 94.38 173 CYS A N 1
ATOM 1399 C CA . CYS A 1 173 ? 9.091 2.279 -7.673 1.00 94.38 173 CYS A CA 1
ATOM 1400 C C . CYS A 1 173 ? 10.145 3.383 -7.853 1.00 94.38 173 CYS A C 1
ATOM 1402 O O . CYS A 1 173 ? 10.801 3.475 -8.887 1.00 94.38 173 CYS A O 1
ATOM 1404 N N . THR A 1 174 ? 10.349 4.220 -6.831 1.00 95.75 174 THR A N 1
ATOM 1405 C CA . THR A 1 174 ? 11.342 5.303 -6.904 1.00 95.75 174 THR A CA 1
ATOM 1406 C C . THR A 1 174 ? 12.783 4.793 -6.904 1.00 95.75 174 THR A C 1
ATOM 1408 O O . THR A 1 174 ? 13.640 5.456 -7.492 1.00 95.75 174 THR A O 1
ATOM 1411 N N . GLY A 1 175 ? 13.051 3.637 -6.289 1.00 96.19 175 GLY A N 1
ATOM 1412 C CA . GLY A 1 175 ? 14.317 2.915 -6.399 1.00 96.19 175 GLY A CA 1
ATOM 1413 C C . GLY A 1 175 ? 14.551 2.403 -7.819 1.00 96.19 175 GLY A C 1
ATOM 1414 O O . GLY A 1 175 ? 15.535 2.791 -8.444 1.00 96.19 175 GLY A O 1
ATOM 1415 N N . GLU A 1 176 ? 13.596 1.644 -8.365 1.00 95.12 176 GLU A N 1
ATOM 1416 C CA . GLU A 1 176 ? 13.646 1.100 -9.731 1.00 95.12 176 GLU A CA 1
ATOM 1417 C C . GLU A 1 176 ? 13.873 2.214 -10.772 1.00 95.12 176 GLU A C 1
ATOM 1419 O O . GLU A 1 176 ? 14.793 2.145 -11.584 1.00 95.12 176 GLU A O 1
ATOM 1424 N N . TRP A 1 177 ? 13.107 3.311 -10.729 1.00 96.25 177 TRP A N 1
ATOM 1425 C CA . TRP A 1 177 ? 13.297 4.430 -11.667 1.00 96.25 177 TRP A CA 1
ATOM 1426 C C . TRP A 1 177 ? 14.649 5.140 -11.510 1.00 96.25 177 TRP A C 1
ATOM 1428 O O . TRP A 1 177 ? 15.200 5.644 -12.494 1.00 96.25 177 TRP A O 1
ATOM 1438 N N . SER A 1 178 ? 15.197 5.181 -10.292 1.00 96.25 178 SER A N 1
ATOM 1439 C CA . SER A 1 178 ? 16.538 5.715 -10.046 1.00 96.25 178 SER A CA 1
ATOM 1440 C C . SER A 1 178 ? 17.606 4.828 -10.687 1.00 96.25 178 SER A C 1
ATOM 1442 O O . SER A 1 178 ? 18.516 5.350 -11.327 1.00 96.25 178 SER A O 1
ATOM 1444 N N . GLU A 1 179 ? 17.485 3.506 -10.561 1.00 96.50 179 GLU A N 1
ATOM 1445 C CA . GLU A 1 179 ? 18.380 2.542 -11.211 1.00 96.50 179 GLU A CA 1
ATOM 1446 C C . GLU A 1 179 ? 18.293 2.639 -12.737 1.00 96.50 179 GLU A C 1
ATOM 1448 O O . GLU A 1 179 ? 19.323 2.760 -13.403 1.00 96.50 179 GLU A O 1
ATOM 1453 N N . HIS A 1 180 ? 17.080 2.713 -13.298 1.00 95.88 180 HIS A N 1
ATOM 1454 C CA . HIS A 1 180 ? 16.894 2.899 -14.740 1.00 95.88 180 HIS A CA 1
ATOM 1455 C C . HIS A 1 180 ? 17.569 4.175 -15.254 1.00 95.88 180 HIS A C 1
ATOM 1457 O O . HIS A 1 180 ? 18.235 4.148 -16.286 1.00 95.88 180 HIS A O 1
ATOM 1463 N N . THR A 1 181 ? 17.465 5.279 -14.506 1.00 96.38 181 THR A N 1
ATOM 1464 C CA . THR A 1 181 ? 18.117 6.553 -14.854 1.00 96.38 181 THR A CA 1
ATOM 1465 C C . THR A 1 181 ? 19.644 6.417 -14.891 1.00 96.38 181 THR A C 1
ATOM 1467 O O . THR A 1 181 ? 20.296 6.972 -15.780 1.00 96.38 181 THR A O 1
ATOM 1470 N N . ILE A 1 182 ? 20.228 5.662 -13.954 1.00 96.62 182 ILE A N 1
ATOM 1471 C CA . ILE A 1 182 ? 21.673 5.396 -13.915 1.00 96.62 182 ILE A CA 1
ATOM 1472 C C . ILE A 1 182 ? 22.092 4.590 -15.148 1.00 96.62 182 ILE A C 1
ATOM 1474 O O . ILE A 1 182 ? 23.009 5.003 -15.860 1.00 96.62 182 ILE A O 1
ATOM 1478 N N . TYR A 1 183 ? 21.402 3.485 -15.443 1.00 97.25 183 TYR A N 1
ATOM 1479 C CA . TYR A 1 183 ? 21.718 2.651 -16.606 1.00 97.25 183 TYR A CA 1
ATOM 1480 C C . TYR A 1 183 ? 21.540 3.400 -17.929 1.00 97.25 183 TYR A C 1
ATOM 1482 O O . TYR A 1 183 ? 22.430 3.357 -18.779 1.00 97.25 183 TYR A O 1
ATOM 1490 N N . ALA A 1 184 ? 20.463 4.173 -18.074 1.00 96.69 184 ALA A N 1
ATOM 1491 C CA . ALA A 1 184 ? 20.219 4.992 -19.257 1.00 96.69 184 ALA A CA 1
ATOM 1492 C C . ALA A 1 184 ? 21.313 6.053 -19.459 1.00 96.69 184 ALA A C 1
ATOM 1494 O O . ALA A 1 184 ? 21.700 6.334 -20.589 1.00 96.69 184 ALA A O 1
ATOM 1495 N N . THR A 1 185 ? 21.869 6.609 -18.378 1.00 96.50 185 THR A N 1
ATOM 1496 C CA . THR A 1 185 ? 22.990 7.563 -18.458 1.00 96.50 185 THR A CA 1
ATOM 1497 C C . THR A 1 185 ? 24.272 6.891 -18.955 1.00 96.50 185 THR A C 1
ATOM 1499 O O . THR A 1 185 ? 25.011 7.473 -19.751 1.00 96.50 185 THR A O 1
ATOM 1502 N N . ILE A 1 186 ? 24.539 5.655 -18.518 1.00 95.62 186 ILE A N 1
ATOM 1503 C CA . ILE A 1 186 ? 25.690 4.871 -18.990 1.00 95.62 186 ILE A CA 1
ATOM 1504 C C . ILE A 1 186 ? 25.551 4.577 -20.491 1.00 95.62 186 ILE A C 1
ATOM 1506 O O . ILE A 1 186 ? 26.497 4.818 -21.243 1.00 95.62 186 ILE A O 1
ATOM 1510 N N . LEU A 1 187 ? 24.374 4.119 -20.931 1.00 93.56 187 LEU A N 1
ATOM 1511 C CA . LEU A 1 187 ? 24.092 3.849 -22.346 1.00 93.56 187 LEU A CA 1
ATOM 1512 C C . LEU A 1 187 ? 24.166 5.117 -23.197 1.00 93.56 187 LEU A C 1
ATOM 1514 O O . LEU A 1 187 ? 24.797 5.111 -24.250 1.00 93.56 187 LEU A O 1
ATOM 1518 N N . LEU A 1 188 ? 23.618 6.235 -22.714 1.00 93.56 188 LEU A N 1
ATOM 1519 C CA . LEU A 1 188 ? 23.699 7.521 -23.401 1.00 93.56 188 LEU A CA 1
ATOM 1520 C C . LEU A 1 188 ? 25.153 7.941 -23.650 1.00 93.56 188 LEU A C 1
ATOM 1522 O O . LEU A 1 188 ? 25.493 8.330 -24.765 1.00 93.56 188 LEU A O 1
ATOM 1526 N N . ASN A 1 189 ? 26.022 7.822 -22.643 1.00 91.69 189 ASN A N 1
ATOM 1527 C CA . ASN A 1 189 ? 27.443 8.139 -22.794 1.00 91.69 189 ASN A CA 1
ATOM 1528 C C . ASN A 1 189 ? 28.128 7.225 -23.820 1.00 91.69 189 ASN A C 1
ATOM 1530 O O . ASN A 1 189 ? 28.914 7.708 -24.636 1.00 91.69 189 ASN A O 1
ATOM 1534 N N . ALA A 1 190 ? 27.815 5.926 -23.811 1.00 89.50 190 ALA A N 1
ATOM 1535 C CA . ALA A 1 190 ? 28.340 4.978 -24.791 1.00 89.50 190 ALA A CA 1
ATOM 1536 C C . ALA A 1 190 ? 27.877 5.319 -26.219 1.00 89.50 190 ALA A C 1
ATOM 1538 O O . ALA A 1 190 ? 28.691 5.354 -27.142 1.00 89.50 190 ALA A O 1
ATOM 1539 N N . ASN A 1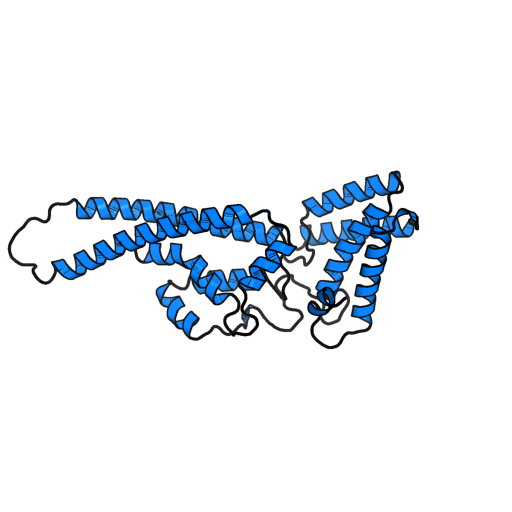 191 ? 26.596 5.651 -26.387 1.00 87.06 191 ASN A N 1
ATOM 1540 C CA . ASN A 1 191 ? 26.018 6.049 -27.667 1.00 87.06 191 ASN A CA 1
ATOM 1541 C C . ASN A 1 191 ? 26.642 7.337 -28.211 1.00 87.0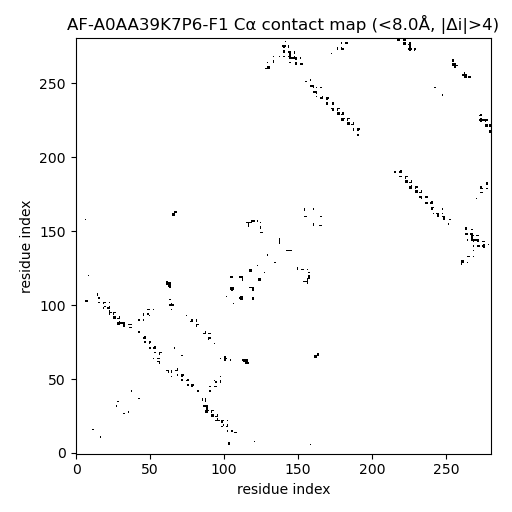6 191 ASN A C 1
ATOM 1543 O O . ASN A 1 191 ? 26.995 7.407 -29.387 1.00 87.06 191 ASN A O 1
ATOM 1547 N N . VAL A 1 192 ? 26.828 8.346 -27.357 1.00 84.75 192 VAL A N 1
ATOM 1548 C CA . VAL A 1 192 ? 27.481 9.606 -27.738 1.00 84.75 192 VAL A CA 1
ATOM 1549 C C . VAL A 1 192 ? 28.946 9.373 -28.118 1.00 84.75 192 VAL A C 1
ATOM 1551 O O . VAL A 1 192 ? 29.408 9.930 -29.112 1.00 84.75 192 VAL A O 1
ATOM 1554 N N . ALA A 1 193 ? 29.668 8.519 -27.386 1.00 85.31 193 ALA A N 1
ATOM 1555 C CA . ALA A 1 193 ? 31.045 8.160 -27.723 1.00 85.31 193 ALA A CA 1
ATOM 1556 C C . ALA A 1 193 ? 31.140 7.427 -29.072 1.00 85.31 193 ALA A C 1
ATOM 1558 O O . ALA A 1 193 ? 32.040 7.716 -29.857 1.00 85.31 193 ALA A O 1
ATOM 1559 N N . PHE A 1 194 ? 30.200 6.523 -29.366 1.00 77.19 194 PHE A N 1
ATOM 1560 C CA . PHE A 1 194 ? 30.143 5.816 -30.647 1.00 77.19 194 PHE A CA 1
ATOM 1561 C C . PHE A 1 194 ? 29.834 6.763 -31.815 1.00 77.19 194 PHE A C 1
ATOM 1563 O O . PHE A 1 194 ? 30.501 6.702 -32.845 1.00 77.19 194 PHE A O 1
ATOM 1570 N N . LEU A 1 195 ? 28.883 7.687 -31.638 1.00 75.12 195 LEU A N 1
ATOM 1571 C CA . LEU A 1 195 ? 28.544 8.709 -32.637 1.00 75.12 195 LEU A CA 1
ATOM 1572 C C . LEU A 1 195 ? 29.686 9.701 -32.906 1.00 75.12 195 LEU A C 1
ATOM 1574 O O . LEU A 1 195 ? 29.726 10.310 -33.972 1.00 75.12 195 LEU A O 1
ATOM 1578 N N . ALA A 1 196 ? 30.606 9.872 -31.954 1.00 74.00 196 ALA A N 1
ATOM 1579 C CA . ALA A 1 196 ? 31.767 10.744 -32.102 1.00 74.00 196 ALA A CA 1
ATOM 1580 C C . ALA A 1 196 ? 32.907 10.118 -32.927 1.00 74.00 196 ALA A C 1
ATOM 1582 O O . ALA A 1 196 ? 33.842 10.834 -33.290 1.00 74.00 196 ALA A O 1
ATOM 1583 N N . ILE A 1 197 ? 32.858 8.812 -33.228 1.00 72.12 197 ILE A N 1
ATOM 1584 C CA . ILE A 1 197 ? 33.843 8.153 -34.095 1.00 72.12 197 ILE A CA 1
ATOM 1585 C C . ILE A 1 197 ? 33.612 8.652 -35.530 1.00 72.12 197 ILE A C 1
ATOM 1587 O O . ILE A 1 197 ? 32.546 8.388 -36.091 1.00 72.12 197 ILE A O 1
ATOM 1591 N N . PRO A 1 198 ? 34.577 9.354 -36.158 1.00 58.53 198 PRO A N 1
ATOM 1592 C CA . PRO A 1 198 ? 34.421 9.811 -37.532 1.00 58.53 198 PRO A CA 1
ATOM 1593 C C . PRO A 1 198 ? 34.231 8.598 -38.446 1.00 58.53 198 PRO A C 1
ATOM 1595 O O . PRO A 1 198 ? 35.104 7.730 -38.514 1.00 58.53 198 PRO A O 1
ATOM 1598 N N . SER A 1 199 ? 33.096 8.517 -39.143 1.00 55.75 199 SER A N 1
ATOM 1599 C CA . SER A 1 199 ? 32.908 7.525 -40.198 1.00 55.75 199 SER A CA 1
ATOM 1600 C C . SER A 1 199 ? 33.969 7.773 -41.269 1.00 55.75 199 SER A C 1
ATOM 1602 O O . SER A 1 199 ? 33.967 8.834 -41.892 1.00 55.75 199 SER A O 1
ATOM 1604 N N . VAL A 1 200 ? 34.896 6.829 -41.457 1.00 43.00 200 VAL A N 1
ATOM 1605 C CA . VAL A 1 200 ? 35.839 6.864 -42.582 1.00 43.00 200 VAL A CA 1
ATOM 1606 C C . VAL A 1 200 ? 35.013 6.874 -43.865 1.00 43.00 200 VAL A C 1
ATOM 1608 O O . VAL A 1 200 ? 34.187 5.989 -44.088 1.00 43.00 200 VAL A O 1
ATOM 1611 N N . ASP A 1 201 ? 35.185 7.938 -44.635 1.00 44.09 201 ASP A N 1
ATOM 1612 C CA . ASP A 1 201 ? 34.319 8.307 -45.742 1.00 44.09 201 ASP A CA 1
ATOM 1613 C C . ASP A 1 201 ? 34.550 7.440 -46.997 1.00 44.09 201 ASP A C 1
ATOM 1615 O O . ASP A 1 201 ? 35.598 6.821 -47.182 1.00 44.09 201 ASP A O 1
ATOM 1619 N N . GLU A 1 202 ? 33.539 7.483 -47.865 1.00 48.66 202 GLU A N 1
ATOM 1620 C CA . GLU A 1 202 ? 33.566 7.206 -49.303 1.00 48.66 202 GLU A CA 1
ATOM 1621 C C . GLU A 1 202 ? 33.671 5.740 -49.764 1.00 48.66 202 GLU A C 1
ATOM 1623 O O . GLU A 1 202 ? 34.745 5.186 -49.984 1.00 48.66 202 GLU A O 1
ATOM 1628 N N . SER A 1 203 ? 32.511 5.126 -50.061 1.00 45.47 203 SER A N 1
ATOM 1629 C CA . SER A 1 203 ? 32.142 4.734 -51.450 1.00 45.47 203 SER A CA 1
ATOM 1630 C C . SER A 1 203 ? 31.120 3.585 -51.594 1.00 45.47 203 SER A C 1
ATOM 1632 O O . SER A 1 203 ? 30.669 3.352 -52.713 1.00 45.47 203 SER A O 1
ATOM 1634 N N . VAL A 1 204 ? 30.671 2.897 -50.528 1.00 48.84 204 VAL A N 1
ATOM 1635 C CA . VAL A 1 204 ? 29.832 1.671 -50.694 1.00 48.84 204 VAL A CA 1
ATOM 1636 C C . VAL A 1 204 ? 28.472 1.658 -49.953 1.00 48.84 204 VAL A C 1
ATOM 1638 O O . VAL A 1 204 ? 27.589 0.879 -50.298 1.00 48.84 204 VAL A O 1
ATOM 1641 N N . GLU A 1 205 ? 28.195 2.544 -48.995 1.00 49.47 205 GLU A N 1
ATOM 1642 C CA . GLU A 1 205 ? 27.174 2.265 -47.954 1.00 49.47 205 GLU A CA 1
ATOM 1643 C C . GLU A 1 205 ? 25.872 3.102 -48.011 1.00 49.47 205 GLU A C 1
ATOM 1645 O O . GLU A 1 205 ? 25.201 3.291 -46.996 1.00 49.47 205 GLU A O 1
ATOM 1650 N N . ARG A 1 206 ? 25.435 3.579 -49.186 1.00 49.22 206 ARG A N 1
ATOM 1651 C CA . ARG A 1 206 ? 24.262 4.483 -49.307 1.00 49.22 206 ARG A CA 1
ATOM 1652 C C . ARG A 1 206 ? 22.911 3.874 -48.847 1.00 49.22 206 ARG A C 1
ATOM 1654 O O . ARG A 1 206 ? 21.940 4.607 -48.707 1.00 49.22 206 ARG A O 1
ATOM 1661 N N . TYR A 1 207 ? 22.853 2.567 -48.565 1.00 47.62 207 TYR A N 1
ATOM 1662 C CA . TYR A 1 207 ? 21.680 1.875 -47.994 1.00 47.62 207 TYR A CA 1
ATOM 1663 C C . TYR A 1 207 ? 21.894 1.290 -46.587 1.00 47.62 207 TYR A C 1
ATOM 1665 O O . TYR A 1 207 ? 20.919 1.033 -45.885 1.00 47.62 207 TYR A O 1
ATOM 1673 N N . ARG A 1 208 ? 23.142 1.100 -46.142 1.00 49.06 208 ARG A N 1
ATOM 1674 C CA . ARG A 1 208 ? 23.454 0.549 -44.811 1.00 49.06 208 ARG A CA 1
ATOM 1675 C C . ARG A 1 208 ? 23.549 1.621 -43.724 1.00 49.06 208 ARG A C 1
ATOM 1677 O O . ARG A 1 208 ? 23.189 1.338 -42.586 1.00 49.06 208 ARG A O 1
ATOM 1684 N N . GLY A 1 209 ? 23.904 2.856 -44.087 1.00 54.41 209 GLY A N 1
ATOM 1685 C CA . GLY A 1 209 ? 23.990 3.985 -43.152 1.00 54.41 209 GLY A CA 1
ATOM 1686 C C . GLY A 1 209 ? 22.649 4.501 -42.610 1.00 54.41 209 GLY A C 1
ATOM 1687 O O . GLY A 1 209 ? 22.628 5.107 -41.550 1.00 54.41 209 GLY A O 1
ATOM 1688 N N . SER A 1 210 ? 21.514 4.246 -43.276 1.00 67.62 210 SER A N 1
ATOM 1689 C CA . SER A 1 210 ? 20.219 4.800 -42.837 1.00 67.62 210 SER A CA 1
ATOM 1690 C C . SER A 1 210 ? 19.631 4.057 -41.633 1.00 67.62 210 SER A C 1
ATOM 1692 O O . SER A 1 210 ? 19.210 4.694 -40.672 1.00 67.62 210 SER A O 1
ATOM 1694 N N . MET A 1 211 ? 19.632 2.719 -41.644 1.00 74.75 211 MET A N 1
ATOM 1695 C CA . MET A 1 211 ? 19.016 1.934 -40.566 1.00 74.75 211 MET A CA 1
ATOM 1696 C C . MET A 1 211 ? 19.837 1.996 -39.273 1.00 74.75 211 MET A C 1
ATOM 1698 O O . MET A 1 211 ? 19.277 2.163 -38.196 1.00 74.75 211 MET A O 1
ATOM 1702 N N . THR A 1 212 ? 21.165 1.904 -39.365 1.00 75.12 212 THR A N 1
ATOM 1703 C CA . THR A 1 212 ? 22.058 1.981 -38.197 1.00 75.12 212 THR A CA 1
ATOM 1704 C C . THR A 1 212 ? 22.019 3.361 -37.547 1.00 75.12 212 THR A C 1
ATOM 1706 O O . THR A 1 212 ? 21.954 3.457 -36.324 1.00 75.12 212 THR A O 1
ATOM 1709 N N . GLN A 1 213 ? 21.967 4.427 -38.348 1.00 74.88 213 GLN A N 1
ATOM 1710 C CA . GLN A 1 213 ? 21.808 5.790 -37.849 1.00 74.88 213 GLN A CA 1
ATOM 1711 C C . GLN A 1 213 ? 20.437 6.002 -37.194 1.00 74.88 213 GLN A C 1
ATOM 1713 O O . GLN A 1 213 ? 20.367 6.588 -36.117 1.00 74.88 213 GLN A O 1
ATOM 1718 N N . VAL A 1 214 ? 19.355 5.491 -37.793 1.00 82.25 214 VAL A N 1
ATOM 1719 C CA . VAL A 1 214 ? 18.008 5.557 -37.200 1.00 82.25 214 VAL A CA 1
ATOM 1720 C C . VAL A 1 214 ? 17.951 4.808 -35.868 1.00 82.25 214 VAL A C 1
ATOM 1722 O O . VAL A 1 214 ? 17.429 5.352 -34.899 1.00 82.25 214 VAL A O 1
ATOM 1725 N N . LEU A 1 215 ? 18.528 3.605 -35.785 1.00 84.19 215 LEU A N 1
ATOM 1726 C CA . LEU A 1 215 ? 18.587 2.829 -34.542 1.00 84.19 215 LEU A CA 1
ATOM 1727 C C . LEU A 1 215 ? 19.443 3.517 -33.471 1.00 84.19 215 LEU A C 1
ATOM 1729 O O . LEU A 1 215 ? 19.055 3.543 -32.308 1.00 84.19 215 LEU A O 1
ATOM 1733 N N . SER A 1 216 ? 20.564 4.132 -33.854 1.00 83.12 216 SER A N 1
ATOM 1734 C CA . SER A 1 216 ? 21.412 4.887 -32.924 1.00 83.12 216 SER A CA 1
ATOM 1735 C C . SER A 1 216 ? 20.709 6.139 -32.385 1.00 83.12 216 SER A C 1
ATOM 1737 O O . SER A 1 216 ? 20.736 6.392 -31.182 1.00 83.12 216 SER A O 1
ATOM 1739 N N . ILE A 1 217 ? 20.005 6.891 -33.239 1.00 86.00 217 ILE A N 1
ATOM 1740 C CA . ILE A 1 217 ? 19.196 8.041 -32.806 1.00 86.00 217 ILE A CA 1
ATOM 1741 C C . ILE A 1 217 ? 18.056 7.581 -31.894 1.00 86.00 217 ILE A C 1
ATOM 1743 O O . ILE A 1 217 ? 17.826 8.200 -30.856 1.00 86.00 217 ILE A O 1
ATOM 1747 N N . LEU A 1 218 ? 17.365 6.492 -32.248 1.00 90.75 218 LEU A N 1
ATOM 1748 C CA . LEU A 1 218 ? 16.305 5.919 -31.419 1.00 90.75 218 LEU A CA 1
ATOM 1749 C C . LEU A 1 218 ? 16.842 5.540 -30.037 1.00 90.75 218 LEU A C 1
ATOM 1751 O O . LEU A 1 218 ? 16.221 5.881 -29.039 1.00 90.75 218 LEU A O 1
ATOM 1755 N N . SER A 1 219 ? 18.016 4.916 -29.975 1.00 90.81 219 SER A N 1
ATOM 1756 C CA . SER A 1 219 ? 18.668 4.531 -28.724 1.00 90.81 219 SER A CA 1
ATOM 1757 C C . SER A 1 219 ? 19.030 5.739 -27.843 1.00 90.81 219 SER A C 1
ATOM 1759 O O . SER A 1 219 ? 18.740 5.760 -26.642 1.00 90.81 219 SER A O 1
ATOM 1761 N N . VAL A 1 220 ? 19.575 6.809 -28.436 1.00 91.75 220 VAL A N 1
ATOM 1762 C CA . VAL A 1 220 ? 19.865 8.074 -27.732 1.00 91.75 220 VAL A CA 1
ATOM 1763 C C . VAL A 1 220 ? 18.588 8.728 -27.201 1.00 91.75 220 VAL A C 1
ATOM 1765 O O . VAL A 1 220 ? 18.540 9.139 -26.039 1.00 91.75 220 VAL A O 1
ATOM 1768 N N . VAL A 1 221 ? 17.543 8.815 -28.029 1.00 93.81 221 VAL A N 1
ATOM 1769 C CA . VAL A 1 221 ? 16.253 9.408 -27.644 1.00 93.81 221 VAL A CA 1
ATOM 1770 C C . VAL A 1 221 ? 15.585 8.583 -26.544 1.00 93.81 221 VAL A C 1
ATOM 1772 O O . VAL A 1 221 ? 15.102 9.159 -25.571 1.00 93.81 221 VAL A O 1
ATOM 1775 N N . SER A 1 222 ? 15.600 7.254 -26.654 1.00 95.06 222 SER A N 1
ATOM 1776 C CA . SER A 1 222 ? 15.063 6.340 -25.643 1.00 95.06 222 SER A CA 1
ATOM 1777 C C . SER A 1 222 ? 15.820 6.456 -24.316 1.00 95.06 222 SER A C 1
ATOM 1779 O O . SER A 1 222 ? 15.186 6.601 -23.270 1.00 95.06 222 SER A O 1
ATOM 1781 N N . SER A 1 223 ? 17.158 6.536 -24.345 1.00 95.44 223 SER A N 1
ATOM 1782 C CA . SER A 1 223 ? 17.982 6.784 -23.149 1.00 95.44 223 SER A CA 1
ATOM 1783 C C . SER A 1 223 ? 17.596 8.100 -22.467 1.00 95.44 223 SER A C 1
ATOM 1785 O O . SER A 1 223 ? 17.338 8.140 -21.263 1.00 95.44 223 SER A O 1
ATOM 1787 N N . LEU A 1 224 ? 17.506 9.188 -23.241 1.00 95.81 224 LEU A N 1
ATOM 1788 C CA . LEU A 1 224 ? 17.131 10.503 -22.722 1.00 95.81 224 LEU A CA 1
ATOM 1789 C C . LEU A 1 224 ? 15.703 10.501 -22.164 1.00 95.81 224 LEU A C 1
ATOM 1791 O O . LEU A 1 224 ? 15.449 11.074 -21.105 1.00 95.81 224 LEU A O 1
ATOM 1795 N N . GLY A 1 225 ? 14.779 9.828 -22.849 1.00 96.06 225 GLY A N 1
ATOM 1796 C CA . GLY A 1 225 ? 13.407 9.644 -22.396 1.00 96.06 225 GLY A CA 1
ATOM 1797 C C . GLY A 1 225 ? 13.338 8.894 -21.064 1.00 96.06 225 GLY A C 1
ATOM 1798 O O . GLY A 1 225 ? 12.654 9.356 -20.153 1.00 96.06 225 GLY A O 1
ATOM 1799 N N . SER A 1 226 ? 14.080 7.791 -20.915 1.00 97.19 226 SER A N 1
ATOM 1800 C CA . SER A 1 226 ? 14.150 7.026 -19.661 1.00 97.19 226 SER A CA 1
ATOM 1801 C C . SER A 1 226 ? 14.641 7.899 -18.502 1.00 97.19 226 SER A C 1
ATOM 1803 O O . SER A 1 226 ? 14.002 7.930 -17.450 1.00 97.19 226 SER A O 1
ATOM 1805 N N . ILE A 1 227 ? 15.693 8.701 -18.722 1.00 97.06 227 ILE A N 1
ATOM 1806 C CA . ILE A 1 227 ? 16.225 9.651 -17.730 1.00 97.06 227 ILE A CA 1
ATOM 1807 C C . ILE A 1 227 ? 15.167 10.690 -17.344 1.00 97.06 227 ILE A C 1
ATOM 1809 O O . ILE A 1 227 ? 14.888 10.888 -16.162 1.00 97.06 227 ILE A O 1
ATOM 1813 N N . LEU A 1 228 ? 14.561 11.365 -18.326 1.00 97.25 228 LEU A N 1
ATOM 1814 C CA . LEU A 1 228 ? 13.600 12.439 -18.067 1.00 97.25 228 LEU A CA 1
ATOM 1815 C C . LEU A 1 228 ? 12.356 11.922 -17.340 1.00 97.25 228 LEU A C 1
ATOM 1817 O O . LEU A 1 228 ? 11.957 12.490 -16.322 1.00 97.25 228 LEU A O 1
ATOM 1821 N N . VAL A 1 229 ? 11.759 10.836 -17.837 1.00 96.69 229 VAL A N 1
ATOM 1822 C CA . VAL A 1 229 ? 10.563 10.242 -17.230 1.00 96.69 229 VAL A CA 1
ATOM 1823 C C . VAL A 1 229 ? 10.899 9.676 -15.850 1.00 96.69 229 VAL A C 1
ATOM 1825 O O . VAL A 1 229 ? 10.185 9.975 -14.895 1.00 96.69 229 VAL A O 1
ATOM 1828 N N . GLY A 1 230 ? 12.010 8.946 -15.703 1.00 96.19 230 GLY A N 1
ATOM 1829 C CA . GLY A 1 230 ? 12.457 8.395 -14.421 1.00 96.19 230 GLY A CA 1
ATOM 1830 C C . GLY A 1 230 ? 12.663 9.471 -13.349 1.00 96.19 230 GLY A C 1
ATOM 1831 O O . GLY A 1 230 ? 12.166 9.335 -12.228 1.00 96.19 230 GLY A O 1
ATOM 1832 N N . LEU A 1 231 ? 13.301 10.593 -13.699 1.00 96.00 231 LEU A N 1
ATOM 1833 C CA . LEU A 1 231 ? 13.497 11.726 -12.788 1.00 96.00 231 LEU A CA 1
ATOM 1834 C C . LEU A 1 231 ? 12.183 12.430 -12.424 1.00 96.00 231 LEU A C 1
ATOM 1836 O O . LEU A 1 231 ? 11.966 12.750 -11.251 1.00 96.00 231 LEU A O 1
ATOM 1840 N N . LEU A 1 232 ? 11.300 12.672 -13.399 1.00 95.75 232 LEU A N 1
ATOM 1841 C CA . LEU A 1 232 ? 10.002 13.315 -13.164 1.00 95.75 232 LEU A CA 1
ATOM 1842 C C . LEU A 1 232 ? 9.108 12.453 -12.270 1.00 95.75 232 LEU A C 1
ATOM 1844 O O . LEU A 1 232 ? 8.579 12.945 -11.270 1.00 95.75 232 LEU A O 1
ATOM 1848 N N . MET A 1 233 ? 8.989 11.163 -12.589 1.00 94.69 233 MET A N 1
ATOM 1849 C CA . MET A 1 233 ? 8.216 10.208 -11.799 1.00 94.69 233 MET A CA 1
ATOM 1850 C C . MET A 1 233 ? 8.800 10.046 -10.399 1.00 94.69 233 MET A C 1
ATOM 1852 O O . MET A 1 233 ? 8.050 10.098 -9.421 1.00 94.69 233 MET A O 1
ATOM 1856 N N . GLY A 1 234 ? 10.126 9.937 -10.285 1.00 94.12 234 GLY A N 1
ATOM 1857 C CA . GLY A 1 234 ? 10.824 9.873 -9.006 1.00 94.12 234 GLY A CA 1
ATOM 1858 C C . GLY A 1 234 ? 10.553 11.103 -8.140 1.00 94.12 234 GLY A C 1
ATOM 1859 O O . GLY A 1 234 ? 10.207 10.974 -6.966 1.00 94.12 234 GLY A O 1
ATOM 1860 N N . ARG A 1 235 ? 10.642 12.308 -8.715 1.00 93.94 235 ARG A N 1
ATOM 1861 C CA . ARG A 1 235 ? 10.351 13.558 -8.001 1.00 93.94 235 ARG A CA 1
ATOM 1862 C C . ARG A 1 235 ? 8.894 13.631 -7.552 1.00 93.94 235 ARG A C 1
ATOM 1864 O O . ARG A 1 235 ? 8.651 13.961 -6.394 1.00 93.94 235 ARG A O 1
ATOM 1871 N N . TYR A 1 236 ? 7.946 13.328 -8.439 1.00 93.38 236 TYR A N 1
ATOM 1872 C CA . TYR A 1 236 ? 6.518 13.383 -8.128 1.00 93.38 236 TYR A CA 1
ATOM 1873 C C . TYR A 1 236 ? 6.164 12.425 -6.981 1.00 93.38 236 TYR A C 1
ATOM 1875 O O . TYR A 1 236 ? 5.634 12.851 -5.955 1.00 93.38 236 TYR A O 1
ATOM 1883 N N . HIS A 1 237 ? 6.546 11.151 -7.090 1.00 93.06 237 HIS A N 1
ATOM 1884 C CA . HIS A 1 237 ? 6.161 10.128 -6.115 1.00 93.06 237 HIS A CA 1
ATOM 1885 C C . HIS A 1 237 ? 6.891 10.252 -4.774 1.00 93.06 237 HIS A C 1
ATOM 1887 O O . HIS A 1 237 ? 6.298 9.960 -3.738 1.00 93.06 237 HIS A O 1
ATOM 1893 N N . ARG A 1 238 ? 8.123 10.783 -4.733 1.00 91.56 238 ARG A N 1
ATOM 1894 C CA . ARG A 1 238 ? 8.804 11.089 -3.458 1.00 91.56 238 ARG A CA 1
ATOM 1895 C C . ARG A 1 238 ? 7.995 12.045 -2.579 1.00 91.56 238 ARG A C 1
ATOM 1897 O O . ARG A 1 238 ? 7.977 11.872 -1.365 1.00 91.56 238 ARG A O 1
ATOM 1904 N N . THR A 1 239 ? 7.283 13.005 -3.175 1.00 90.88 239 THR A N 1
ATOM 1905 C CA . THR A 1 239 ? 6.401 13.919 -2.418 1.00 90.88 239 THR A CA 1
ATOM 1906 C C . THR A 1 239 ? 5.142 13.236 -1.883 1.00 90.88 239 THR A C 1
ATOM 1908 O O . THR A 1 239 ? 4.505 13.749 -0.969 1.00 90.88 239 THR A O 1
ATOM 1911 N N . LYS A 1 240 ? 4.795 12.064 -2.424 1.00 90.31 240 LYS A N 1
ATOM 1912 C CA . LYS A 1 240 ? 3.610 11.287 -2.055 1.00 90.31 240 LYS A CA 1
ATOM 1913 C C . LYS A 1 240 ? 3.901 10.168 -1.054 1.00 90.31 240 LYS A C 1
ATOM 1915 O O . LYS A 1 240 ? 2.972 9.503 -0.620 1.00 90.31 240 LYS A O 1
ATOM 1920 N N . LYS A 1 241 ? 5.158 9.960 -0.651 1.00 90.44 241 LYS A N 1
ATOM 1921 C CA . LYS A 1 241 ? 5.564 8.836 0.209 1.00 90.44 241 LYS A CA 1
ATOM 1922 C C . LYS A 1 241 ? 4.855 8.806 1.572 1.00 90.44 241 LYS A C 1
ATOM 1924 O O . LYS A 1 241 ? 4.435 7.745 2.010 1.00 90.44 241 LYS A O 1
ATOM 1929 N N . HIS A 1 242 ? 4.718 9.953 2.237 1.00 89.62 242 HIS A N 1
ATOM 1930 C CA . HIS A 1 242 ? 4.206 10.045 3.614 1.00 89.62 242 HIS A CA 1
ATOM 1931 C C . HIS A 1 242 ? 2.854 10.767 3.710 1.00 89.62 242 HIS A C 1
ATOM 1933 O O . HIS A 1 242 ? 2.622 11.525 4.649 1.00 89.62 242 HIS A O 1
ATOM 1939 N N . ILE A 1 243 ? 1.974 10.558 2.731 1.00 89.00 243 ILE A N 1
ATOM 1940 C CA . ILE A 1 243 ? 0.624 11.139 2.741 1.00 89.00 243 ILE A CA 1
ATOM 1941 C C . ILE A 1 243 ? -0.332 10.335 3.656 1.00 89.00 243 ILE A C 1
ATOM 1943 O O . ILE A 1 243 ? -0.076 9.152 3.907 1.00 89.00 243 ILE A O 1
ATOM 1947 N N . PRO A 1 244 ? -1.411 10.957 4.172 1.00 86.56 244 PRO A N 1
ATOM 1948 C CA . PRO A 1 244 ? -2.484 10.278 4.907 1.00 86.56 244 PRO A CA 1
ATOM 1949 C C . PRO A 1 244 ? -3.128 9.125 4.124 1.00 86.56 244 PRO A C 1
ATOM 1951 O O . PRO A 1 244 ? -3.145 9.139 2.895 1.00 86.56 244 PRO A O 1
ATOM 1954 N N . VAL A 1 245 ? -3.697 8.138 4.826 1.00 85.31 245 VAL A N 1
ATOM 1955 C CA . VAL A 1 245 ? -4.320 6.950 4.201 1.00 85.31 245 VAL A CA 1
ATOM 1956 C C . VAL A 1 245 ? -5.522 7.323 3.338 1.00 85.31 245 VAL A C 1
ATOM 1958 O O . VAL A 1 245 ? -5.733 6.738 2.277 1.00 85.31 245 VAL A O 1
ATOM 1961 N N . GLU A 1 246 ? -6.275 8.333 3.753 1.00 84.88 246 GLU A N 1
ATOM 1962 C CA . GLU A 1 246 ? -7.393 8.890 3.001 1.00 84.88 246 GLU A CA 1
ATOM 1963 C C . GLU A 1 246 ? -6.915 9.418 1.644 1.00 84.88 246 GLU A C 1
ATOM 1965 O O . GLU A 1 246 ? -7.471 9.055 0.609 1.00 84.88 246 GLU A O 1
ATOM 1970 N N . ASP A 1 247 ? -5.815 10.175 1.628 1.00 88.38 247 ASP A N 1
ATOM 1971 C CA . ASP A 1 247 ? -5.223 10.715 0.402 1.00 88.38 247 ASP A CA 1
ATOM 1972 C C . ASP A 1 247 ? -4.648 9.615 -0.503 1.00 88.38 247 ASP A C 1
ATOM 1974 O O . ASP A 1 247 ? -4.698 9.744 -1.729 1.00 88.38 247 ASP A O 1
ATOM 1978 N N . ILE A 1 248 ? -4.130 8.520 0.074 1.00 91.00 248 ILE A N 1
ATOM 1979 C CA . ILE A 1 248 ? -3.699 7.332 -0.686 1.00 91.00 248 ILE A CA 1
ATOM 1980 C C . ILE A 1 248 ? -4.896 6.723 -1.412 1.00 91.00 248 ILE A C 1
ATOM 1982 O O . ILE A 1 248 ? -4.826 6.477 -2.615 1.00 91.00 248 ILE A O 1
ATOM 1986 N N . ASN A 1 249 ? -6.001 6.497 -0.699 1.00 88.38 249 ASN A N 1
ATOM 1987 C CA . ASN A 1 249 ? -7.203 5.920 -1.293 1.00 88.38 249 ASN A CA 1
ATOM 1988 C C . ASN A 1 249 ? -7.814 6.852 -2.341 1.00 88.38 249 ASN A C 1
ATOM 1990 O O . ASN A 1 249 ? -8.225 6.373 -3.392 1.00 88.38 249 ASN A O 1
ATOM 1994 N N . VAL A 1 250 ? -7.819 8.170 -2.112 1.00 89.94 250 VAL A N 1
ATOM 1995 C CA . VAL A 1 250 ? -8.260 9.156 -3.112 1.00 89.94 250 VAL A CA 1
ATOM 1996 C C . VAL A 1 250 ? -7.383 9.099 -4.362 1.00 89.94 250 VAL A C 1
ATOM 1998 O O . VAL A 1 250 ? -7.911 9.093 -5.472 1.00 89.94 250 VAL A O 1
ATOM 2001 N N . TYR A 1 251 ? -6.060 9.021 -4.200 1.00 91.19 251 TYR A N 1
ATOM 2002 C CA . TYR A 1 251 ? -5.125 8.900 -5.317 1.00 91.19 251 TYR A CA 1
ATOM 2003 C C . TYR A 1 251 ? -5.331 7.600 -6.102 1.00 91.19 251 TYR A C 1
ATOM 2005 O O . TYR A 1 251 ? -5.459 7.620 -7.321 1.00 91.19 251 TYR A O 1
ATOM 2013 N N . LEU A 1 252 ? -5.383 6.456 -5.421 1.00 91.38 252 LEU A N 1
ATOM 2014 C CA . LEU A 1 252 ? -5.558 5.169 -6.090 1.00 91.38 252 LEU A CA 1
ATOM 2015 C C . LEU A 1 252 ? -6.916 5.098 -6.781 1.00 91.38 252 LEU A C 1
ATOM 2017 O O . LEU A 1 252 ? -6.977 4.711 -7.942 1.00 91.38 252 LEU A O 1
ATOM 2021 N N . LYS A 1 253 ? -7.977 5.576 -6.127 1.00 89.62 253 LYS A N 1
ATOM 2022 C CA . LYS A 1 253 ? -9.316 5.641 -6.711 1.00 89.62 253 LYS A CA 1
ATOM 2023 C C . LYS A 1 253 ? -9.386 6.573 -7.921 1.00 89.62 253 LYS A C 1
ATOM 2025 O O . LYS A 1 253 ? -10.057 6.237 -8.884 1.00 89.62 253 LYS A O 1
ATOM 2030 N N . SER A 1 254 ? -8.689 7.714 -7.921 1.00 90.06 254 SER A N 1
ATOM 2031 C CA . SER A 1 254 ? -8.679 8.617 -9.086 1.00 90.06 254 SER A CA 1
ATOM 2032 C C . SER A 1 254 ? -7.927 8.042 -10.291 1.00 90.06 254 SER A C 1
ATOM 2034 O O . SER A 1 254 ? -8.175 8.455 -11.424 1.00 90.06 254 SER A O 1
ATOM 2036 N N . HIS A 1 255 ? -7.023 7.090 -10.053 1.00 89.69 255 HIS A N 1
ATOM 2037 C CA . HIS A 1 255 ? -6.285 6.361 -11.082 1.00 89.69 255 HIS A CA 1
ATOM 2038 C C . HIS A 1 255 ? -6.857 4.970 -11.384 1.00 89.69 255 HIS A C 1
ATOM 2040 O O . HIS A 1 255 ? -6.356 4.298 -12.288 1.00 89.69 255 HIS A O 1
ATOM 2046 N N . TYR A 1 256 ? -7.902 4.559 -10.668 1.00 88.31 256 TYR A N 1
ATOM 2047 C CA . TYR A 1 256 ? -8.625 3.318 -10.886 1.00 88.31 256 TYR A CA 1
ATOM 2048 C C . TYR A 1 256 ? -9.886 3.593 -11.703 1.00 88.31 256 TYR A C 1
ATOM 2050 O O . TYR A 1 256 ? -10.671 4.487 -11.395 1.00 88.31 256 TYR A O 1
ATOM 2058 N N . SER A 1 257 ? -10.090 2.828 -12.771 1.00 82.50 257 SER A N 1
ATOM 2059 C CA . SER A 1 257 ? -11.306 2.948 -13.580 1.00 82.50 257 SER A CA 1
ATOM 2060 C C . SER A 1 257 ? -12.385 1.984 -13.083 1.00 82.50 257 SER A C 1
ATOM 2062 O O . SER A 1 257 ? -12.315 0.800 -13.394 1.00 82.50 257 SER A O 1
ATOM 2064 N N . ASP A 1 258 ? -13.391 2.497 -12.364 1.00 71.06 258 ASP A N 1
ATOM 2065 C CA . ASP A 1 258 ? -14.538 1.705 -11.869 1.00 71.06 258 ASP A CA 1
ATOM 2066 C C . ASP A 1 258 ? -15.483 1.258 -13.008 1.00 71.06 258 ASP A C 1
ATOM 2068 O O . ASP A 1 258 ? -15.958 0.125 -13.027 1.00 71.06 258 ASP A O 1
ATOM 2072 N N . ASP A 1 259 ? -15.735 2.136 -13.987 1.00 61.09 259 ASP A N 1
ATOM 2073 C CA . ASP A 1 259 ? -16.699 1.917 -15.087 1.00 61.09 259 ASP A CA 1
ATOM 2074 C C . ASP A 1 259 ? -16.112 1.145 -16.283 1.00 61.09 259 ASP A C 1
ATOM 2076 O O . ASP A 1 259 ? -16.816 0.731 -17.207 1.00 61.09 259 ASP A O 1
ATOM 2080 N N . SER A 1 260 ? -14.792 0.978 -16.306 1.00 52.22 260 SER A N 1
ATOM 2081 C CA . SER A 1 260 ? -14.051 0.492 -17.463 1.00 52.22 260 SER A CA 1
ATOM 2082 C C . SER A 1 260 ? -13.173 -0.667 -17.022 1.00 52.22 260 SER A C 1
ATOM 2084 O O . SER A 1 260 ? -12.492 -0.557 -16.011 1.00 52.22 260 SER A O 1
ATOM 2086 N N . ARG A 1 261 ? -13.110 -1.757 -17.801 1.00 65.62 261 ARG A N 1
ATOM 2087 C CA . ARG A 1 261 ? -12.272 -2.962 -17.553 1.00 65.62 261 ARG A CA 1
ATOM 2088 C C . ARG A 1 261 ? -10.761 -2.695 -17.375 1.00 65.62 261 ARG A C 1
ATOM 2090 O O . ARG A 1 261 ? -9.974 -3.627 -17.350 1.00 65.62 261 ARG A O 1
ATOM 2097 N N . TRP A 1 262 ? -10.361 -1.432 -17.337 1.00 76.12 262 TRP A N 1
ATOM 2098 C CA . TRP A 1 262 ? -8.998 -0.952 -17.304 1.00 76.12 262 TRP A CA 1
ATOM 2099 C C . TRP A 1 262 ? -8.418 -0.976 -15.892 1.00 76.12 262 TRP A C 1
ATOM 2101 O O . TRP A 1 262 ? -7.213 -1.131 -15.785 1.00 76.12 262 TRP A O 1
ATOM 2111 N N . GLY A 1 263 ? -9.206 -0.838 -14.815 1.00 87.19 263 GLY A N 1
ATOM 2112 C CA . GLY A 1 263 ? -8.674 -0.864 -13.442 1.00 87.19 263 GLY A CA 1
ATOM 2113 C C . GLY A 1 263 ? -7.412 0.003 -13.286 1.00 87.19 263 GLY A C 1
ATOM 2114 O O . GLY A 1 263 ? -7.461 1.202 -13.558 1.00 87.19 263 GLY A O 1
ATOM 2115 N N . PHE A 1 264 ? -6.277 -0.619 -12.933 1.00 91.62 264 PHE A N 1
ATOM 2116 C CA . PHE A 1 264 ? -4.949 0.015 -12.848 1.00 91.62 264 PHE A CA 1
ATOM 2117 C C . PHE A 1 264 ? -4.055 -0.126 -14.094 1.00 91.62 264 PHE A C 1
ATOM 2119 O O . PHE A 1 264 ? -2.898 0.292 -14.065 1.00 91.62 264 PHE A O 1
ATOM 2126 N N . GLU A 1 265 ? -4.539 -0.690 -15.200 1.00 92.56 265 GLU A N 1
ATOM 2127 C CA . GLU A 1 265 ? -3.748 -0.953 -16.413 1.00 92.56 265 GLU A CA 1
ATOM 2128 C C . GLU A 1 265 ? -3.003 0.280 -16.922 1.00 92.56 265 GLU A C 1
ATOM 2130 O O . GLU A 1 265 ? -1.827 0.202 -17.275 1.00 92.56 265 GLU A O 1
ATOM 2135 N N . TRP A 1 266 ? -3.673 1.434 -16.939 1.00 91.75 266 TRP A N 1
ATOM 2136 C CA . TRP A 1 266 ? -3.066 2.679 -17.401 1.00 91.75 266 TRP A CA 1
ATOM 2137 C C . TRP A 1 266 ? -1.925 3.136 -16.487 1.00 91.75 266 TRP A C 1
ATOM 2139 O O . TRP A 1 266 ? -0.852 3.512 -16.962 1.00 91.75 266 TRP A O 1
ATOM 2149 N N . LEU A 1 267 ? -2.131 3.054 -15.171 1.00 93.75 267 LEU A N 1
ATOM 2150 C CA . LEU A 1 267 ? -1.106 3.391 -14.188 1.00 93.75 267 LEU A CA 1
ATOM 2151 C C . LEU A 1 267 ? 0.088 2.432 -14.289 1.00 93.75 267 LEU A C 1
ATOM 2153 O O . LEU A 1 267 ? 1.236 2.871 -14.259 1.00 93.75 267 LEU A O 1
ATOM 2157 N N . ALA A 1 268 ? -0.180 1.143 -14.501 1.00 94.81 268 ALA A N 1
ATOM 2158 C CA . ALA A 1 268 ? 0.839 0.122 -14.693 1.00 94.81 268 ALA A CA 1
ATOM 2159 C C . ALA A 1 268 ? 1.677 0.355 -15.962 1.00 94.81 268 ALA A C 1
ATOM 2161 O O . ALA A 1 268 ? 2.903 0.230 -15.925 1.00 94.81 268 ALA A O 1
ATOM 2162 N N . ILE A 1 269 ? 1.040 0.763 -17.069 1.00 95.00 269 ILE A N 1
ATOM 2163 C CA . ILE A 1 269 ? 1.744 1.189 -18.285 1.00 95.00 269 ILE A CA 1
ATOM 2164 C C . ILE A 1 269 ? 2.652 2.375 -17.963 1.00 95.00 269 ILE A C 1
ATOM 2166 O O . ILE A 1 269 ? 3.843 2.303 -18.253 1.00 95.00 269 ILE A O 1
ATOM 2170 N N . ILE A 1 270 ? 2.141 3.427 -17.315 1.00 94.69 270 ILE A N 1
ATOM 2171 C CA . ILE A 1 270 ? 2.941 4.613 -16.968 1.00 94.69 270 ILE A CA 1
ATOM 2172 C C . ILE A 1 270 ? 4.161 4.234 -16.115 1.00 94.69 270 ILE A C 1
ATOM 2174 O O . ILE A 1 270 ? 5.271 4.676 -16.408 1.00 94.69 270 ILE A O 1
ATOM 2178 N N . TYR A 1 271 ? 3.977 3.391 -15.096 1.00 95.50 271 TYR A N 1
ATOM 2179 C CA . TYR A 1 271 ? 5.053 2.971 -14.188 1.00 95.50 271 TYR A CA 1
ATOM 2180 C C . TYR A 1 271 ? 6.159 2.186 -14.898 1.00 95.50 271 TYR A C 1
ATOM 2182 O O . TYR A 1 271 ? 7.324 2.289 -14.510 1.00 95.50 271 TYR A O 1
ATOM 2190 N N . SER A 1 272 ? 5.814 1.494 -15.986 1.00 96.31 272 SER A N 1
ATOM 2191 C CA . SER A 1 272 ? 6.759 0.736 -16.806 1.00 96.31 272 SER A CA 1
ATOM 2192 C C . SER A 1 272 ? 7.530 1.563 -17.847 1.00 96.31 272 SER A C 1
ATOM 2194 O O . SER A 1 272 ? 8.514 1.067 -18.396 1.00 96.31 272 SER A O 1
ATOM 2196 N N . ILE A 1 273 ? 7.126 2.811 -18.134 1.00 95.75 273 ILE A N 1
ATOM 2197 C CA . I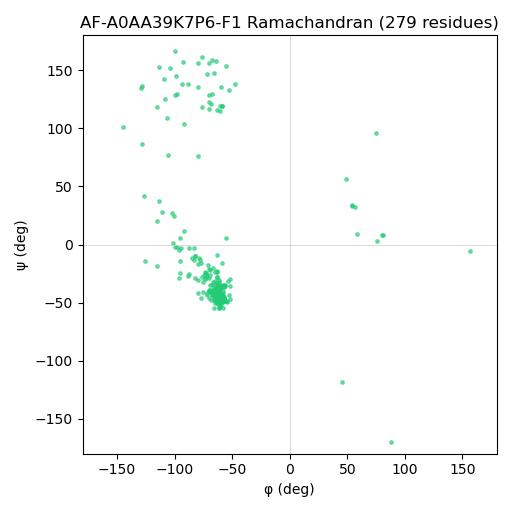LE A 1 273 ? 7.718 3.621 -19.218 1.00 95.75 273 ILE A CA 1
ATOM 2198 C C . ILE A 1 273 ? 9.239 3.798 -19.067 1.00 95.75 273 ILE A C 1
ATOM 2200 O O . ILE A 1 273 ? 9.938 3.563 -20.054 1.00 95.75 273 ILE A O 1
ATOM 2204 N N . PRO A 1 274 ? 9.796 4.172 -17.893 1.00 95.88 274 PRO A N 1
ATOM 2205 C CA . PRO A 1 274 ? 11.245 4.339 -17.754 1.00 95.88 274 PRO A CA 1
ATOM 2206 C C . PRO A 1 274 ? 12.026 3.067 -18.097 1.00 95.88 274 PRO A C 1
ATOM 2208 O O . PRO A 1 274 ? 13.056 3.143 -18.767 1.00 95.88 274 PRO A O 1
ATOM 2211 N N . TYR A 1 275 ? 11.510 1.905 -17.687 1.00 96.75 275 TYR A N 1
ATOM 2212 C CA . TYR A 1 275 ? 12.103 0.608 -18.000 1.00 96.75 275 TYR A CA 1
ATOM 2213 C C . TYR A 1 275 ? 11.994 0.282 -19.490 1.00 96.75 275 TYR A C 1
ATOM 2215 O O . TYR A 1 275 ? 12.988 -0.068 -20.114 1.00 96.75 275 TYR A O 1
ATOM 2223 N N . ALA A 1 276 ? 10.813 0.449 -20.089 1.00 96.62 276 ALA A N 1
ATOM 2224 C CA . ALA A 1 276 ? 10.625 0.186 -21.511 1.00 96.62 276 ALA A CA 1
ATOM 2225 C C . ALA A 1 276 ? 11.561 1.053 -22.368 1.00 96.62 276 ALA A C 1
ATOM 2227 O O . ALA A 1 276 ? 12.226 0.538 -23.260 1.00 96.62 276 ALA A O 1
ATOM 2228 N N . LEU A 1 277 ? 11.670 2.350 -22.060 1.00 96.50 277 LEU A N 1
ATOM 2229 C CA . LEU A 1 277 ? 12.590 3.264 -22.740 1.00 96.50 277 LEU A CA 1
ATOM 2230 C C . LEU A 1 277 ? 14.056 2.869 -22.543 1.00 96.50 277 LEU A C 1
ATOM 2232 O O . LEU A 1 277 ? 14.835 2.973 -23.481 1.00 96.50 277 LEU A O 1
ATOM 2236 N N . LEU A 1 278 ? 14.431 2.379 -21.360 1.00 96.25 278 LEU A N 1
ATOM 2237 C CA . LEU A 1 278 ? 15.769 1.834 -21.137 1.00 96.25 278 LEU A CA 1
ATOM 2238 C C . LEU A 1 278 ? 16.031 0.592 -22.000 1.00 96.25 278 LEU A C 1
ATOM 2240 O O . LEU A 1 278 ? 17.121 0.446 -22.524 1.00 96.25 278 LEU A O 1
ATOM 2244 N N . MET A 1 279 ? 15.052 -0.295 -22.160 1.00 96.06 279 MET A N 1
ATOM 2245 C CA . MET A 1 279 ? 15.206 -1.511 -22.967 1.00 96.06 279 MET A CA 1
ATOM 2246 C C . MET A 1 279 ? 15.230 -1.235 -24.479 1.00 96.06 279 MET A C 1
ATOM 2248 O O . MET A 1 279 ? 15.780 -2.028 -25.240 1.00 96.06 279 MET A O 1
ATOM 2252 N N . TRP A 1 280 ? 14.626 -0.127 -24.921 1.00 94.06 280 TRP A N 1
ATOM 2253 C CA . TRP A 1 280 ? 14.717 0.369 -26.299 1.00 94.06 280 TRP A CA 1
ATOM 2254 C C . TRP A 1 280 ? 15.997 1.176 -26.576 1.00 94.06 280 TRP A C 1
ATOM 2256 O O . TRP A 1 280 ? 16.245 1.519 -27.736 1.00 94.06 280 TRP A O 1
ATOM 2266 N N . ALA A 1 281 ? 16.764 1.517 -25.535 1.00 90.06 281 ALA A N 1
ATOM 2267 C CA . ALA A 1 281 ? 18.062 2.176 -25.631 1.00 90.06 281 ALA A CA 1
ATOM 2268 C C . ALA A 1 281 ? 19.177 1.156 -25.877 1.00 90.06 281 ALA A C 1
ATOM 2270 O O . ALA A 1 281 ? 19.955 1.389 -26.826 1.00 90.06 281 ALA A O 1
#

Secondary structure (DSSP, 8-state):
-HHHHTT--SSPPHHHHHHHHHHHHHHHHHHTGGG-PPPHHHHHHHHHHHHHHHHHHHH-TT---SS-HHHHHHHHHHHHHHHHHT-HHHHHHHHHHHHHHHHHTTTTSTT--SSTTS-SSS--GGGPPPPHHHHHHHHHTTTHHHHHHHHHHHHSBTTB--HHHHHHHHHHHHHHHHHHHHHHHHHHHHHHHHHTS----SSS-TTHHHHHHHHHHHHHHHHHHHHHHHHHHHHHHHTTTT--HHHHHHHHHHHSBSSSTTBTHHHHHHHHHHHHHHHT-

Foldseek 3Di:
DVVLVLLDDDDDDPLLVVLVVQLVVLVVCLVPVVVDQDDPVLLVVLLVLLVVLLCQQVVPPFRLQQDHNVVSVVLNVQSVVCVVVSPRNSSSVSSSRSSSSCSSQVNPDPLGNPGNQDASVPPRLVPQDADPVLVVCCVLLVNQLVVLSSLLSSQQHSLDHHLVSLLVNLVVLLVVLVVLLVLLVVQLVVLVVVVPPDDPDDDPPPPPVPVVVVLSVLSNVLSVQLNVLSVVSSVVSVVVNRDDRVVVSVVQVVCADPPDSCGNSVVSSSSSSSVSSSVSD

Solvent-accessible surface area (backbone atoms only — not comparable to full-atom values): 15201 Å² total; per-residue (Å²): 113,70,76,69,51,69,76,56,81,79,86,88,46,74,67,55,52,50,41,48,53,54,21,50,51,23,47,50,38,36,77,48,29,95,78,50,86,70,51,73,68,54,54,51,48,37,54,48,52,41,51,53,51,35,49,39,52,74,75,33,97,46,44,67,68,67,63,52,60,67,55,33,54,49,50,50,54,49,41,64,51,24,65,77,67,70,39,43,33,56,42,18,47,52,45,22,54,55,36,45,43,37,46,77,34,34,61,95,48,98,58,36,53,82,38,47,60,51,41,69,84,72,62,47,63,91,70,63,67,76,42,72,66,57,64,62,47,24,68,79,33,73,44,38,26,56,57,42,30,55,50,52,40,50,53,47,31,88,78,48,58,38,51,71,58,50,33,52,51,45,52,49,52,40,48,53,29,49,51,40,26,52,54,16,52,55,50,36,53,52,50,53,56,58,70,65,53,80,76,85,76,89,90,84,54,92,75,62,56,57,60,56,50,50,51,51,53,46,15,44,49,21,11,52,47,9,32,53,48,14,53,51,52,34,57,57,47,63,75,54,44,86,58,56,56,67,57,49,39,52,52,51,52,75,56,37,40,87,94,43,76,48,39,47,50,66,55,11,43,59,71,25,44,29,56,31,24,38,74,58,66